Protein AF-A0A7W1RVM4-F1 (afdb_monomer_lite)

pLDDT: mean 71.54, std 19.62, range [38.31, 98.0]

Radius of gyration: 35.09 Å; chains: 1; bounding box: 77×30×103 Å

Structure (mmCIF, N/CA/C/O backbone):
data_AF-A0A7W1RVM4-F1
#
_entry.id   AF-A0A7W1RVM4-F1
#
loop_
_atom_site.group_PDB
_atom_site.id
_atom_site.type_symbol
_atom_site.label_atom_id
_atom_site.label_alt_id
_atom_site.label_comp_id
_atom_site.label_asym_id
_atom_site.label_entity_id
_atom_site.label_seq_id
_atom_site.pdbx_PDB_ins_code
_atom_site.Cartn_x
_atom_site.Cartn_y
_atom_site.Cartn_z
_atom_site.occupancy
_atom_site.B_iso_or_equiv
_atom_site.auth_seq_id
_atom_site.auth_comp_id
_atom_site.auth_asym_id
_atom_site.auth_atom_id
_atom_site.pdbx_PDB_model_num
ATOM 1 N N . MET A 1 1 ? -42.777 6.277 -22.749 1.00 43.00 1 MET A N 1
ATOM 2 C CA . MET A 1 1 ? -42.338 7.675 -22.528 1.00 43.00 1 MET A CA 1
ATOM 3 C C . MET A 1 1 ? -42.095 7.836 -21.038 1.00 43.00 1 MET A C 1
ATOM 5 O O . MET A 1 1 ? -43.001 7.529 -20.291 1.00 43.00 1 MET A O 1
ATOM 9 N N . GLY A 1 2 ? -40.954 8.204 -20.482 1.00 41.12 2 GLY A N 1
ATOM 10 C CA . GLY A 1 2 ? -39.649 8.616 -20.974 1.00 41.12 2 GLY A CA 1
ATOM 11 C C . GLY A 1 2 ? -38.917 9.117 -19.723 1.00 41.12 2 GLY A C 1
ATOM 12 O O . GLY A 1 2 ? -39.388 10.051 -19.087 1.00 41.12 2 GLY A O 1
ATOM 13 N N . ASN A 1 3 ? -37.834 8.454 -19.324 1.00 45.50 3 ASN A N 1
ATOM 14 C CA . ASN A 1 3 ? -36.808 9.055 -18.458 1.00 45.50 3 ASN A CA 1
ATOM 15 C C . ASN A 1 3 ? -35.839 9.824 -19.397 1.00 45.50 3 ASN A C 1
ATOM 17 O O . ASN A 1 3 ? -35.783 9.412 -20.565 1.00 45.50 3 ASN A O 1
ATOM 21 N N . PRO A 1 4 ? -35.056 10.859 -18.989 1.00 48.72 4 PRO A N 1
ATOM 22 C CA . PRO A 1 4 ? -33.962 10.636 -18.028 1.00 48.72 4 PRO A CA 1
ATOM 23 C C . PRO A 1 4 ? -33.433 11.841 -17.182 1.00 48.72 4 PRO A C 1
ATOM 25 O O . PRO A 1 4 ? -33.566 13.010 -17.536 1.00 48.72 4 PRO A O 1
ATOM 28 N N . SER A 1 5 ? -32.686 11.474 -16.126 1.00 45.28 5 SER A N 1
ATOM 29 C CA . SER A 1 5 ? -31.454 12.108 -15.585 1.00 45.28 5 SER A CA 1
ATOM 30 C C . SER A 1 5 ? -31.511 13.250 -14.550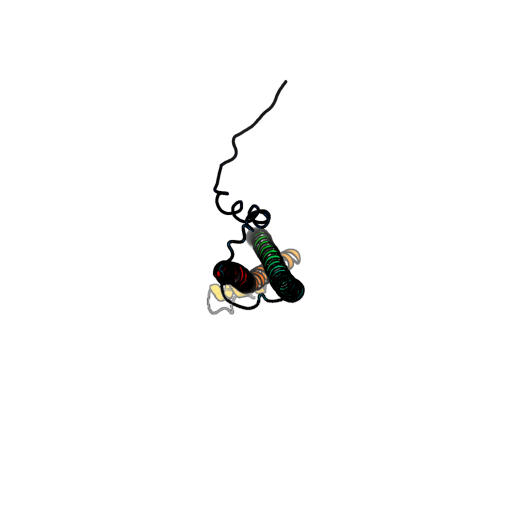 1.00 45.28 5 SER A C 1
ATOM 32 O O . SER A 1 5 ? -31.911 14.367 -14.870 1.00 45.28 5 SER A O 1
ATOM 34 N N . PRO A 1 6 ? -30.846 13.070 -13.386 1.00 48.06 6 PRO A N 1
ATOM 35 C CA . PRO A 1 6 ? -30.143 14.137 -12.683 1.00 48.06 6 PRO A CA 1
ATOM 36 C C . PRO A 1 6 ? -28.647 14.176 -13.049 1.00 48.06 6 PRO A C 1
ATOM 38 O O . PRO A 1 6 ? -27.985 13.154 -13.235 1.00 48.06 6 PRO A O 1
ATOM 41 N N . ARG A 1 7 ? -28.132 15.404 -13.160 1.00 43.28 7 ARG A N 1
ATOM 42 C CA . ARG A 1 7 ? -26.777 15.771 -13.588 1.00 43.28 7 ARG A CA 1
ATOM 43 C C . ARG A 1 7 ? -25.725 15.324 -12.568 1.00 43.28 7 ARG A C 1
ATOM 45 O O . ARG A 1 7 ? -25.732 15.771 -11.425 1.00 43.28 7 ARG A O 1
ATOM 52 N N . GLY A 1 8 ? -24.812 14.466 -13.017 1.00 38.31 8 GLY A N 1
ATOM 53 C CA . GLY A 1 8 ? -23.598 14.099 -12.299 1.00 38.31 8 GLY A CA 1
ATOM 54 C C . GLY A 1 8 ? -22.546 15.204 -12.385 1.00 38.31 8 GLY A C 1
ATOM 55 O O . GLY A 1 8 ? -22.323 15.800 -13.433 1.00 38.31 8 GLY A O 1
ATOM 56 N N . THR A 1 9 ? -21.918 15.461 -11.248 1.00 42.22 9 THR A N 1
ATOM 57 C CA . THR A 1 9 ? -20.796 16.370 -11.017 1.00 42.22 9 THR A CA 1
ATOM 58 C C . THR A 1 9 ? -19.576 16.015 -11.869 1.00 42.22 9 THR A C 1
ATOM 60 O O . THR A 1 9 ? -18.997 14.939 -11.704 1.00 42.22 9 THR A O 1
ATOM 63 N N . GLU A 1 10 ? -19.135 16.937 -12.723 1.00 41.06 10 GLU A N 1
ATOM 64 C CA . GLU A 1 10 ? -17.837 16.860 -13.392 1.00 41.06 10 GLU A CA 1
ATOM 65 C C . GLU A 1 10 ? -16.713 17.231 -12.414 1.00 41.06 10 GLU A C 1
ATOM 67 O O . GLU A 1 10 ? -16.560 18.388 -12.026 1.00 41.06 10 GLU A O 1
ATOM 72 N N . ILE A 1 11 ? -15.892 16.252 -12.018 1.00 49.81 11 ILE A N 1
ATOM 73 C CA . ILE A 1 11 ? -14.601 16.509 -11.370 1.00 49.81 11 ILE A CA 1
ATOM 74 C C . ILE A 1 11 ? -13.500 15.757 -12.128 1.00 49.81 11 ILE A C 1
ATOM 76 O O . ILE A 1 11 ? -13.256 14.571 -11.926 1.00 49.81 11 ILE A O 1
ATOM 80 N N . ARG A 1 12 ? -12.805 16.531 -12.969 1.00 47.00 12 ARG A N 1
ATOM 81 C CA . ARG A 1 12 ? -11.357 16.491 -13.241 1.00 47.00 12 ARG A CA 1
ATOM 82 C C . ARG A 1 12 ? -10.757 15.145 -13.682 1.00 47.00 12 ARG A C 1
ATOM 84 O O . ARG A 1 12 ? -10.002 14.515 -12.947 1.00 47.00 12 ARG A O 1
ATOM 91 N N . THR A 1 13 ? -10.943 14.805 -14.955 1.00 42.91 13 THR A N 1
ATOM 92 C CA . THR A 1 13 ? -10.236 13.713 -15.663 1.00 42.91 13 THR A CA 1
ATOM 93 C C . THR A 1 13 ? -9.297 14.218 -16.770 1.00 42.91 13 THR A C 1
ATOM 95 O O . THR A 1 13 ? -9.123 13.567 -17.792 1.00 42.91 13 THR A O 1
ATOM 98 N N . ARG A 1 14 ? -8.625 15.366 -16.586 1.00 47.56 14 ARG A N 1
ATOM 99 C CA . ARG A 1 14 ? -7.704 15.919 -17.610 1.00 47.56 14 ARG A CA 1
ATOM 100 C C . ARG A 1 14 ? -6.273 15.350 -17.599 1.00 47.56 14 ARG A C 1
ATOM 102 O O . ARG A 1 14 ? -5.479 15.757 -18.433 1.00 47.56 14 ARG A O 1
ATOM 109 N N . HIS A 1 15 ? -5.930 14.402 -16.718 1.00 40.94 15 HIS A N 1
ATOM 110 C CA . HIS A 1 15 ? -4.549 13.881 -16.615 1.00 40.94 15 HIS A CA 1
ATOM 111 C C . HIS A 1 15 ? -4.370 12.388 -16.929 1.00 40.94 15 HIS A C 1
ATOM 113 O O . HIS A 1 15 ? -3.238 11.923 -16.968 1.00 40.94 15 HIS A O 1
ATOM 119 N N . VAL A 1 16 ? -5.444 11.628 -17.172 1.00 44.34 16 VAL A N 1
ATOM 120 C CA . VAL A 1 16 ? -5.335 10.173 -17.427 1.00 44.34 16 VAL A CA 1
ATOM 121 C C . VAL A 1 16 ? -5.296 9.850 -18.926 1.00 44.34 16 VAL A C 1
ATOM 123 O O . VAL A 1 16 ? -4.737 8.836 -19.324 1.00 44.34 16 VAL A O 1
ATOM 126 N N . THR A 1 17 ? -5.808 10.737 -19.780 1.00 42.16 17 THR A N 1
ATOM 127 C CA . THR A 1 17 ? -5.951 10.469 -21.221 1.00 42.16 17 THR A CA 1
ATOM 128 C C . THR A 1 17 ? -4.699 10.769 -22.050 1.00 42.16 17 THR A C 1
ATOM 130 O O . THR A 1 17 ? -4.634 10.374 -23.207 1.00 42.16 17 THR A O 1
ATOM 133 N N . VAL A 1 18 ? -3.686 11.439 -21.488 1.00 43.22 18 VAL A N 1
ATOM 134 C CA . VAL A 1 18 ? -2.501 11.872 -22.259 1.00 43.22 18 VAL A CA 1
ATOM 135 C C . VAL A 1 18 ? -1.515 10.724 -22.537 1.00 43.22 18 VAL A C 1
ATOM 137 O O . VAL A 1 18 ? -0.680 10.845 -23.422 1.00 43.22 18 VAL A O 1
ATOM 140 N N . LEU A 1 19 ? -1.630 9.575 -21.862 1.00 45.22 19 LEU A N 1
ATOM 141 C CA . LEU A 1 19 ? -0.616 8.510 -21.943 1.00 45.22 19 LEU A CA 1
ATOM 142 C C . LEU A 1 19 ? -0.978 7.322 -22.854 1.00 45.22 19 LEU A C 1
ATOM 144 O O . LEU A 1 19 ? -0.190 6.394 -22.966 1.00 45.22 19 LEU A O 1
ATOM 148 N N . VAL A 1 20 ? -2.139 7.340 -23.521 1.00 46.44 20 VAL A N 1
ATOM 149 C CA . VAL A 1 20 ? -2.627 6.197 -24.331 1.00 46.44 20 VAL A CA 1
ATOM 150 C C . VAL A 1 20 ? -2.460 6.402 -25.850 1.00 46.44 20 VAL A C 1
ATOM 152 O O . VAL A 1 20 ? -2.695 5.479 -26.617 1.00 46.44 20 VAL A O 1
ATOM 155 N N . LEU A 1 21 ? -2.003 7.567 -26.326 1.00 42.06 21 LEU A N 1
ATOM 156 C CA . LEU A 1 21 ? -2.075 7.916 -27.761 1.00 42.06 21 LEU A CA 1
ATOM 157 C C . LEU A 1 21 ? -0.742 8.090 -28.512 1.00 42.06 21 LEU A C 1
ATOM 159 O O . LEU A 1 21 ? -0.746 8.585 -29.633 1.00 42.06 21 LEU A O 1
ATOM 163 N N . LEU A 1 22 ? 0.395 7.657 -27.961 1.00 48.56 22 LEU A N 1
ATOM 164 C CA . LEU A 1 22 ? 1.717 7.888 -28.576 1.00 48.56 22 LEU A CA 1
ATOM 165 C C . LEU A 1 22 ? 2.429 6.615 -29.065 1.00 48.56 22 LEU A C 1
ATOM 167 O O . LEU A 1 22 ? 3.648 6.573 -29.151 1.00 48.56 22 LEU A O 1
ATOM 171 N N . GLY A 1 23 ? 1.659 5.587 -29.435 1.00 40.75 23 GLY A N 1
ATOM 172 C CA . GLY A 1 23 ? 2.169 4.334 -30.009 1.00 40.75 23 GLY A CA 1
ATOM 173 C C . GLY A 1 23 ? 2.274 4.282 -31.544 1.00 40.75 23 GLY A C 1
ATOM 174 O O . GLY A 1 23 ? 2.589 3.221 -32.069 1.00 40.75 23 GLY A O 1
ATOM 175 N N . CYS A 1 24 ? 2.000 5.362 -32.294 1.00 42.66 24 CYS A N 1
ATOM 176 C CA . CYS A 1 24 ? 1.838 5.266 -33.762 1.00 42.66 24 CYS A CA 1
ATOM 177 C C . CYS A 1 24 ? 2.661 6.230 -34.646 1.00 42.66 24 CYS A C 1
ATOM 179 O O . CYS A 1 24 ? 2.404 6.282 -35.843 1.00 42.66 24 CYS A O 1
ATOM 181 N N . VAL A 1 25 ? 3.658 6.973 -34.148 1.00 45.34 25 VAL A N 1
ATOM 182 C CA . VAL A 1 25 ? 4.320 8.017 -34.979 1.00 45.34 25 VAL A CA 1
ATOM 183 C C . VAL A 1 25 ? 5.581 7.550 -35.743 1.00 45.34 25 VAL A C 1
ATOM 185 O O . VAL A 1 25 ? 6.119 8.290 -36.557 1.00 45.34 25 VAL A O 1
ATOM 188 N N . VAL A 1 26 ? 6.068 6.318 -35.583 1.00 46.47 26 VAL A N 1
ATOM 189 C CA . VAL A 1 26 ? 7.463 6.006 -35.986 1.00 46.47 26 VAL A CA 1
ATOM 190 C C . VAL A 1 26 ? 7.672 5.609 -37.467 1.00 46.47 26 VAL A C 1
ATOM 192 O O . VAL A 1 26 ? 8.806 5.369 -37.862 1.00 46.47 26 VAL A O 1
ATOM 195 N N . LEU A 1 27 ? 6.661 5.585 -38.349 1.00 43.94 27 LEU A N 1
ATOM 196 C CA . LEU A 1 27 ? 6.854 4.981 -39.687 1.00 43.94 27 LEU A CA 1
ATOM 197 C C . LEU A 1 27 ? 7.162 5.904 -40.884 1.00 43.94 27 LEU A C 1
ATOM 199 O O . LEU A 1 27 ? 7.289 5.388 -41.991 1.00 43.94 27 LEU A O 1
ATOM 203 N N . SER A 1 28 ? 7.301 7.225 -40.739 1.00 44.38 28 SER A N 1
ATOM 204 C CA . SER A 1 28 ? 7.330 8.103 -41.929 1.00 44.38 28 SER A CA 1
ATOM 205 C C . SER A 1 28 ? 8.344 9.245 -41.893 1.00 44.38 28 SER A C 1
ATOM 207 O O . SER A 1 28 ? 7.966 10.406 -42.004 1.00 44.38 28 SER A O 1
ATOM 209 N N . ALA A 1 29 ? 9.638 8.923 -41.811 1.00 43.56 29 ALA A N 1
ATOM 210 C CA . ALA A 1 29 ? 10.697 9.822 -42.286 1.00 43.56 29 ALA A CA 1
ATOM 211 C C . ALA A 1 29 ? 12.017 9.067 -42.527 1.00 43.56 29 ALA A C 1
ATOM 213 O O . ALA A 1 29 ? 12.933 9.122 -41.714 1.00 43.56 29 ALA A O 1
ATOM 214 N N . LEU A 1 30 ? 12.128 8.371 -43.661 1.00 44.53 30 LEU A N 1
ATOM 215 C CA . LEU A 1 30 ? 13.420 7.929 -44.193 1.00 44.53 30 LEU A CA 1
ATOM 216 C C . LEU A 1 30 ? 13.620 8.559 -45.578 1.00 44.53 30 LEU A C 1
ATOM 218 O O . LEU A 1 30 ? 13.435 7.913 -46.603 1.00 44.53 30 LEU A O 1
ATOM 222 N N . MET A 1 31 ? 13.946 9.853 -45.599 1.00 43.75 31 MET A N 1
ATOM 223 C CA . MET A 1 31 ? 14.488 10.532 -46.780 1.00 43.75 31 MET A CA 1
ATOM 224 C C . MET A 1 31 ? 16.001 10.652 -46.588 1.00 43.75 31 MET A C 1
ATOM 226 O O . MET A 1 31 ? 16.468 11.410 -45.743 1.00 43.75 31 MET A O 1
ATOM 230 N N . ILE A 1 32 ? 16.757 9.850 -47.336 1.00 52.00 32 ILE A N 1
ATOM 231 C CA . ILE A 1 32 ? 18.221 9.796 -47.289 1.00 52.00 32 ILE A CA 1
ATOM 232 C C . ILE A 1 32 ? 18.784 10.888 -48.208 1.00 52.00 32 ILE A C 1
ATOM 234 O O . ILE A 1 32 ? 18.585 10.834 -49.420 1.00 52.00 32 ILE A O 1
ATOM 238 N N . ALA A 1 33 ? 19.519 11.848 -47.645 1.00 47.12 33 ALA A N 1
ATOM 239 C CA . ALA A 1 33 ? 20.411 12.739 -48.388 1.00 47.12 33 ALA A CA 1
ATOM 240 C C . ALA A 1 33 ? 21.845 12.174 -48.326 1.00 47.12 33 ALA A C 1
ATOM 242 O O . ALA A 1 33 ? 22.358 11.921 -47.237 1.00 47.12 33 ALA A O 1
ATOM 243 N N . LEU A 1 34 ? 22.486 11.936 -49.478 1.00 47.25 34 LEU A N 1
ATOM 244 C CA . LEU A 1 34 ? 23.852 11.392 -49.572 1.00 47.25 34 LEU A CA 1
ATOM 245 C C . LEU A 1 34 ? 24.906 12.514 -49.677 1.00 47.25 34 LEU A C 1
ATOM 247 O O . LEU A 1 34 ? 24.799 13.323 -50.600 1.00 47.25 34 LEU A O 1
ATOM 251 N N . PRO A 1 35 ? 25.976 12.529 -48.855 1.00 50.16 35 PRO A N 1
ATOM 252 C CA . PRO A 1 35 ? 27.190 13.269 -49.172 1.00 50.16 35 PRO A CA 1
ATOM 253 C C . PRO A 1 35 ? 28.179 12.388 -49.956 1.00 50.16 35 PRO A C 1
ATOM 255 O O . PRO A 1 35 ? 28.409 11.222 -49.633 1.00 50.16 35 PRO A O 1
ATOM 258 N N . ALA A 1 36 ? 28.769 12.965 -51.003 1.00 52.97 36 ALA A N 1
ATOM 259 C CA . ALA A 1 36 ? 29.812 12.357 -51.821 1.00 52.97 36 ALA A CA 1
ATOM 260 C C . ALA A 1 36 ? 31.192 12.510 -51.152 1.00 52.97 36 ALA A C 1
ATOM 262 O O . ALA A 1 36 ? 31.618 13.631 -50.887 1.00 52.97 36 ALA A O 1
ATOM 263 N N . GLY A 1 37 ? 31.902 11.396 -50.920 1.00 48.22 37 GLY A N 1
ATOM 264 C CA . GLY A 1 37 ? 33.322 11.403 -50.532 1.00 48.22 37 GLY A CA 1
ATOM 265 C C . GLY A 1 37 ? 33.730 10.285 -49.566 1.00 48.22 37 GLY A C 1
ATOM 266 O O . GLY A 1 37 ? 33.833 10.516 -48.368 1.00 48.22 37 GLY A O 1
ATOM 267 N N . GLY A 1 38 ? 33.986 9.081 -50.089 1.00 52.72 38 GLY A N 1
ATOM 268 C CA . GLY A 1 38 ? 34.481 7.910 -49.346 1.00 52.72 38 GLY A CA 1
ATOM 269 C C . GLY A 1 38 ? 33.895 6.615 -49.911 1.00 52.72 38 GLY A C 1
ATOM 270 O O . GLY A 1 38 ? 32.727 6.609 -50.293 1.00 52.72 38 GLY A O 1
ATOM 271 N N . ALA A 1 39 ? 34.685 5.537 -50.022 1.00 54.94 39 ALA A N 1
ATOM 272 C CA . ALA A 1 39 ? 34.183 4.242 -50.494 1.00 54.94 39 ALA A CA 1
ATOM 273 C C . ALA A 1 39 ? 32.940 3.852 -49.666 1.00 54.94 39 ALA A C 1
ATOM 275 O O . ALA A 1 39 ? 33.047 3.779 -48.438 1.00 54.94 39 ALA A O 1
ATOM 276 N N . PRO A 1 40 ? 31.758 3.687 -50.290 1.00 57.19 40 PRO A N 1
ATOM 277 C CA . PRO A 1 40 ? 30.525 3.543 -49.539 1.00 57.19 40 PRO A CA 1
ATOM 278 C C . PRO A 1 40 ? 30.570 2.231 -48.749 1.00 57.19 40 PRO A C 1
ATOM 280 O O . PRO A 1 40 ? 30.947 1.203 -49.323 1.00 57.19 40 PRO A O 1
ATOM 283 N N . PRO A 1 41 ? 30.179 2.227 -47.460 1.00 60.28 41 PRO A N 1
ATOM 284 C CA . PRO A 1 41 ? 29.933 0.975 -46.761 1.00 60.28 41 PRO A CA 1
ATOM 285 C C . PRO A 1 41 ? 28.962 0.146 -47.598 1.00 60.28 41 PRO A C 1
ATOM 287 O O . PRO A 1 41 ? 28.021 0.680 -48.199 1.00 60.28 41 PRO A O 1
ATOM 290 N N . SER A 1 42 ? 29.203 -1.159 -47.667 1.00 74.50 42 SER A N 1
ATOM 291 C CA . SER A 1 42 ? 28.347 -2.035 -48.458 1.00 74.50 42 SER A CA 1
ATOM 292 C C . SER A 1 42 ? 26.908 -1.949 -47.934 1.00 74.50 42 SER A C 1
ATOM 294 O O . SER A 1 42 ? 26.675 -1.818 -46.729 1.00 74.50 42 SER A O 1
ATOM 296 N N . VAL A 1 43 ? 25.913 -2.054 -48.820 1.00 77.50 43 VAL A N 1
ATOM 297 C CA . VAL A 1 43 ? 24.485 -2.056 -48.432 1.00 77.50 43 VAL A CA 1
ATOM 298 C C . VAL A 1 43 ? 24.215 -3.080 -47.312 1.00 77.50 43 VAL A C 1
ATOM 300 O O . VAL A 1 43 ? 23.451 -2.813 -46.387 1.00 77.50 43 VAL A O 1
ATOM 303 N N . SER A 1 44 ? 24.936 -4.208 -47.323 1.00 80.94 44 SER A N 1
ATOM 304 C CA . SER A 1 44 ? 24.906 -5.244 -46.281 1.00 80.94 44 SER A CA 1
ATOM 305 C C . SER A 1 44 ? 25.314 -4.750 -44.883 1.00 80.94 44 SER A C 1
ATOM 307 O O . SER A 1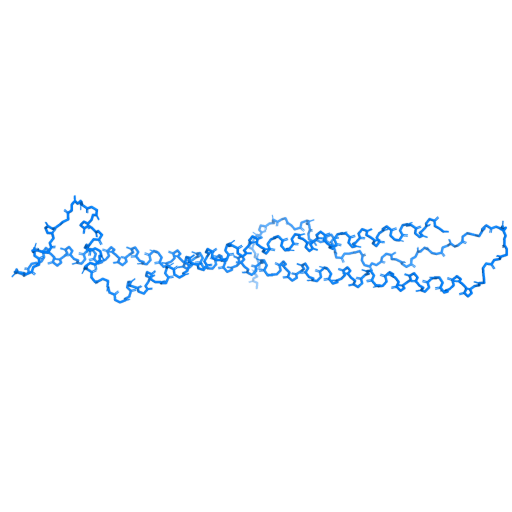 44 ? 24.724 -5.172 -43.887 1.00 80.94 44 SER A O 1
ATOM 309 N N . GLU A 1 45 ? 26.310 -3.870 -44.765 1.00 80.88 45 GLU A N 1
ATOM 310 C CA . GLU A 1 45 ? 26.765 -3.330 -43.474 1.00 80.88 45 GLU A CA 1
ATOM 311 C C . GLU A 1 45 ? 25.750 -2.357 -42.884 1.00 80.88 45 GLU A C 1
ATOM 313 O O . GLU A 1 45 ? 25.418 -2.463 -41.704 1.00 80.88 45 GLU A O 1
ATOM 318 N N . LYS A 1 46 ? 25.183 -1.472 -43.713 1.00 81.44 46 LYS A N 1
ATOM 319 C CA . LYS A 1 46 ? 24.099 -0.571 -43.295 1.00 81.44 46 LYS A CA 1
ATOM 320 C C . LYS A 1 46 ? 22.847 -1.346 -42.880 1.00 81.44 46 LYS A C 1
ATOM 322 O O . LYS A 1 46 ? 22.224 -0.998 -41.880 1.00 81.44 46 LYS A O 1
ATOM 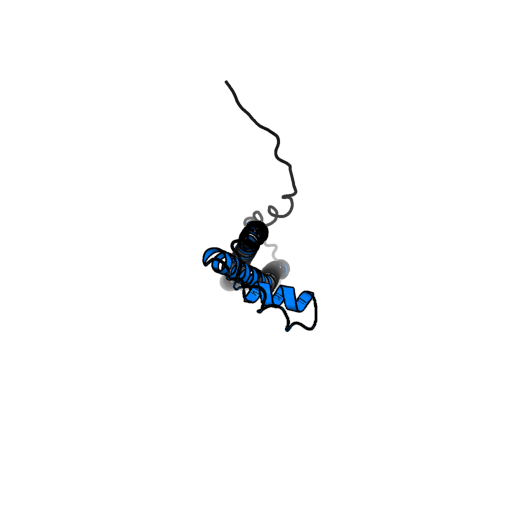327 N N . GLN A 1 47 ? 22.521 -2.435 -43.577 1.00 82.38 47 GLN A N 1
ATOM 328 C CA . GLN A 1 47 ? 21.399 -3.305 -43.218 1.00 82.38 47 GLN A CA 1
ATOM 329 C C . GLN A 1 47 ? 21.635 -4.045 -41.893 1.00 82.38 47 GLN A C 1
ATOM 331 O O . GLN A 1 47 ? 20.747 -4.090 -41.042 1.00 82.38 47 GLN A O 1
ATOM 336 N N . ARG A 1 48 ? 22.845 -4.581 -41.674 1.00 85.56 48 ARG A N 1
ATOM 337 C CA . ARG A 1 48 ? 23.231 -5.196 -40.392 1.00 85.56 48 ARG A CA 1
ATOM 338 C C . ARG A 1 48 ? 23.187 -4.192 -39.247 1.00 85.56 48 ARG A C 1
ATOM 340 O O . ARG A 1 48 ? 22.670 -4.520 -38.181 1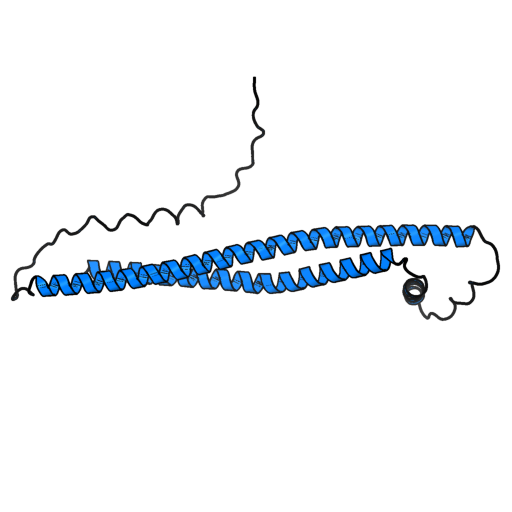.00 85.56 48 ARG A O 1
ATOM 347 N N . GLN A 1 49 ? 23.678 -2.977 -39.481 1.00 82.88 49 GLN A N 1
ATOM 348 C CA . GLN A 1 49 ? 23.600 -1.893 -38.513 1.00 82.88 49 GLN A CA 1
ATOM 349 C C . GLN A 1 49 ? 22.135 -1.603 -38.170 1.00 82.88 49 GLN A C 1
ATOM 351 O O . GLN A 1 49 ? 21.776 -1.724 -37.007 1.00 82.88 49 GLN A O 1
ATOM 356 N N . ALA A 1 50 ? 21.270 -1.347 -39.157 1.00 84.06 50 ALA A N 1
ATOM 357 C CA . ALA A 1 50 ? 19.843 -1.090 -38.940 1.00 84.06 50 ALA A CA 1
ATOM 358 C C . ALA A 1 50 ? 19.140 -2.208 -38.144 1.00 84.06 50 ALA A C 1
ATOM 360 O O . ALA A 1 50 ? 18.427 -1.923 -37.184 1.00 84.06 50 ALA A O 1
ATOM 361 N N . ASN A 1 51 ? 19.400 -3.476 -38.472 1.00 86.38 51 ASN A N 1
ATOM 362 C CA . ASN A 1 51 ? 18.830 -4.613 -37.744 1.00 86.38 51 ASN A CA 1
ATOM 363 C C . ASN A 1 51 ? 19.283 -4.656 -36.274 1.00 86.38 51 ASN A C 1
ATOM 365 O O . ASN A 1 51 ? 18.469 -4.922 -35.391 1.00 86.38 51 ASN A O 1
ATOM 369 N N . ALA A 1 52 ? 20.554 -4.353 -35.990 1.00 87.06 52 ALA A N 1
ATOM 370 C CA . ALA A 1 52 ? 21.053 -4.268 -34.618 1.00 87.06 52 ALA A CA 1
ATOM 371 C C . ALA A 1 52 ? 20.383 -3.127 -33.830 1.00 87.06 52 ALA A C 1
ATOM 373 O O . ALA A 1 52 ? 20.076 -3.290 -32.650 1.00 87.06 52 ALA A O 1
ATOM 374 N N . ILE A 1 53 ? 20.105 -1.993 -34.484 1.00 86.38 53 ILE A N 1
ATOM 375 C CA . ILE A 1 53 ? 19.376 -0.867 -33.881 1.00 86.38 53 ILE A CA 1
ATOM 376 C C . ILE A 1 53 ? 17.941 -1.268 -33.535 1.00 86.38 53 ILE A C 1
ATOM 378 O O . ILE A 1 53 ? 17.493 -1.016 -32.418 1.00 86.38 53 ILE A O 1
ATOM 382 N N . LEU A 1 54 ? 17.231 -1.911 -34.465 1.00 86.69 54 LEU A N 1
ATOM 383 C CA . LEU A 1 54 ? 15.857 -2.365 -34.240 1.00 86.69 54 LEU A CA 1
ATOM 384 C C . LEU A 1 54 ? 15.778 -3.382 -33.097 1.00 86.69 54 LEU A C 1
ATOM 386 O O . LEU A 1 54 ? 14.877 -3.297 -32.267 1.00 86.69 54 LEU A O 1
ATOM 390 N N . ALA A 1 55 ? 16.750 -4.293 -33.008 1.00 90.19 55 ALA A N 1
ATOM 391 C CA . ALA A 1 55 ? 16.836 -5.240 -31.901 1.00 90.19 55 ALA A CA 1
ATOM 392 C C . ALA A 1 55 ? 17.049 -4.532 -30.549 1.00 90.19 55 ALA A C 1
ATOM 394 O O . ALA A 1 55 ? 16.388 -4.868 -29.569 1.00 90.19 55 ALA A O 1
ATOM 395 N N . GLN A 1 56 ? 17.927 -3.523 -30.498 1.00 88.00 56 GLN A N 1
ATOM 396 C CA . GLN A 1 56 ? 18.149 -2.720 -29.289 1.00 88.00 56 GLN A CA 1
ATOM 397 C C . GLN A 1 56 ? 16.897 -1.936 -28.882 1.00 88.00 56 GLN A C 1
ATOM 399 O O . GLN A 1 56 ? 16.531 -1.938 -27.710 1.00 88.00 56 GLN A O 1
ATOM 404 N N . LEU A 1 57 ? 16.215 -1.300 -29.839 1.00 88.50 57 LEU A N 1
ATOM 405 C CA . LEU A 1 57 ? 14.987 -0.553 -29.568 1.00 88.50 57 LEU A CA 1
ATOM 406 C C . LEU A 1 57 ? 13.866 -1.476 -29.075 1.00 88.50 57 LEU A C 1
ATOM 408 O O . LEU A 1 57 ? 13.191 -1.143 -28.107 1.00 88.50 57 LEU A O 1
ATOM 412 N N . GLY A 1 58 ? 13.713 -2.654 -29.686 1.00 88.56 58 GLY A N 1
ATOM 413 C CA . GLY A 1 58 ? 12.747 -3.656 -29.238 1.00 88.56 58 GLY A CA 1
ATOM 414 C C . GLY A 1 58 ? 13.015 -4.145 -27.810 1.00 88.56 58 GLY A C 1
ATOM 415 O O . GLY A 1 58 ? 12.075 -4.339 -27.041 1.00 88.56 58 GLY A O 1
ATOM 416 N N . ALA A 1 59 ? 14.286 -4.291 -27.421 1.00 91.75 59 ALA A N 1
ATOM 417 C CA . ALA A 1 59 ? 14.647 -4.634 -26.046 1.00 91.75 59 ALA A CA 1
ATOM 418 C C . ALA A 1 59 ? 14.272 -3.518 -25.053 1.00 91.75 59 ALA A C 1
ATOM 420 O O . ALA A 1 59 ? 13.677 -3.805 -24.013 1.00 91.75 59 ALA A O 1
ATOM 421 N N . LEU A 1 60 ? 14.555 -2.253 -25.391 1.00 90.19 60 LEU A N 1
ATOM 422 C CA . LEU A 1 60 ? 14.187 -1.102 -24.559 1.00 90.19 60 LEU A CA 1
ATOM 423 C C . LEU A 1 60 ? 12.665 -0.956 -24.413 1.00 90.19 60 LEU A C 1
ATOM 425 O O . LEU A 1 60 ? 12.178 -0.707 -23.311 1.00 90.19 60 LEU A O 1
ATOM 429 N N . ASP A 1 61 ? 11.910 -1.155 -25.495 1.00 90.69 61 ASP A N 1
ATOM 430 C CA . ASP A 1 61 ? 10.445 -1.091 -25.475 1.00 90.69 61 ASP A CA 1
ATOM 431 C C . ASP A 1 61 ? 9.832 -2.213 -24.620 1.00 90.69 61 ASP A C 1
ATOM 433 O O . ASP A 1 61 ? 8.949 -1.977 -23.794 1.00 90.69 61 ASP A O 1
ATOM 437 N N . SER A 1 62 ? 10.363 -3.435 -24.730 1.00 94.62 62 SER A N 1
ATOM 438 C CA . SER A 1 62 ? 9.979 -4.555 -23.861 1.00 94.62 62 SER A CA 1
ATOM 439 C C . SER A 1 62 ? 10.216 -4.237 -22.378 1.00 94.62 62 SER A C 1
ATOM 441 O O . SER A 1 62 ? 9.376 -4.538 -21.523 1.00 94.62 62 SER A O 1
ATOM 443 N N . ASP A 1 63 ? 11.352 -3.627 -22.053 1.00 92.12 63 ASP A N 1
ATOM 444 C CA . ASP A 1 63 ? 11.687 -3.241 -20.685 1.00 92.12 63 ASP A CA 1
ATOM 445 C C . ASP A 1 63 ? 10.804 -2.099 -20.159 1.00 92.12 63 ASP A C 1
ATOM 447 O O . ASP A 1 63 ? 10.364 -2.145 -19.004 1.00 92.12 63 ASP A O 1
ATOM 451 N N . LEU A 1 64 ? 10.487 -1.107 -20.998 1.00 93.44 64 LEU A N 1
ATOM 452 C CA . LEU A 1 64 ? 9.518 -0.060 -20.675 1.00 93.44 64 LEU A CA 1
ATOM 453 C C . LEU A 1 64 ? 8.142 -0.667 -20.381 1.00 93.44 64 LEU A C 1
ATOM 455 O O . LEU A 1 64 ? 7.554 -0.367 -19.341 1.00 93.44 64 LEU A O 1
ATOM 459 N N . ASN A 1 65 ? 7.656 -1.565 -21.240 1.00 93.25 65 ASN A N 1
ATOM 460 C CA . ASN A 1 65 ? 6.376 -2.244 -21.042 1.00 93.25 65 ASN A CA 1
ATOM 461 C C . ASN A 1 65 ? 6.346 -3.014 -19.716 1.00 93.25 65 ASN A C 1
ATOM 463 O O . ASN A 1 65 ? 5.386 -2.900 -18.952 1.00 93.25 65 ASN A O 1
ATOM 467 N N . ARG A 1 66 ? 7.426 -3.722 -19.363 1.00 96.50 66 ARG A N 1
ATOM 468 C CA . ARG A 1 66 ? 7.532 -4.399 -18.059 1.00 96.50 66 ARG A CA 1
ATOM 469 C C . ARG A 1 66 ? 7.463 -3.417 -16.883 1.00 96.50 66 ARG A C 1
ATOM 471 O O . ARG A 1 66 ? 6.819 -3.720 -15.871 1.00 96.50 66 ARG A O 1
ATOM 478 N N . ALA A 1 67 ? 8.111 -2.257 -16.990 1.00 90.50 67 ALA A N 1
ATOM 479 C CA . ALA A 1 67 ? 8.070 -1.225 -15.953 1.00 90.50 67 ALA A CA 1
ATOM 480 C C . ALA A 1 67 ? 6.663 -0.616 -15.805 1.00 90.50 67 ALA A C 1
ATOM 482 O O . ALA A 1 67 ? 6.167 -0.471 -14.684 1.00 90.50 67 ALA A O 1
ATOM 483 N N . VAL A 1 68 ? 5.984 -0.340 -16.923 1.00 94.38 68 VAL A N 1
ATOM 484 C CA . VAL A 1 68 ? 4.602 0.165 -16.950 1.00 94.38 68 VAL A CA 1
ATOM 485 C C . VAL A 1 68 ? 3.631 -0.842 -16.332 1.00 94.38 68 VAL A C 1
ATOM 487 O O . VAL A 1 68 ? 2.825 -0.467 -15.477 1.00 94.38 68 VAL A O 1
ATOM 490 N N . GLU A 1 69 ? 3.736 -2.123 -16.684 1.00 95.25 69 GLU A N 1
ATOM 491 C CA . GLU A 1 69 ? 2.902 -3.177 -16.096 1.00 95.25 69 GLU A CA 1
ATOM 492 C C . GLU A 1 69 ? 3.138 -3.324 -14.591 1.00 95.25 69 GLU A C 1
ATOM 494 O O . GLU A 1 69 ? 2.191 -3.395 -13.801 1.00 95.25 69 GLU A O 1
ATOM 499 N N . SER A 1 70 ? 4.399 -3.261 -14.159 1.00 93.88 70 SER A N 1
ATOM 500 C CA . SER A 1 70 ? 4.745 -3.274 -12.735 1.00 93.88 70 SER A CA 1
ATOM 501 C C . SER A 1 70 ? 4.120 -2.086 -11.995 1.00 93.88 70 SER A C 1
ATOM 503 O O . SER A 1 70 ? 3.534 -2.257 -10.919 1.00 93.88 70 SER A O 1
ATOM 505 N N . TYR A 1 71 ? 4.194 -0.880 -12.570 1.00 95.00 71 TYR A N 1
ATOM 506 C CA . TYR A 1 71 ? 3.552 0.318 -12.027 1.00 95.00 71 TYR A CA 1
ATOM 507 C C . TYR A 1 71 ? 2.026 0.170 -11.945 1.00 95.00 71 TYR A C 1
ATOM 509 O O . TYR A 1 71 ? 1.429 0.482 -10.909 1.00 95.00 71 TYR A O 1
ATOM 517 N N . ASN A 1 72 ? 1.386 -0.341 -12.999 1.00 94.69 72 ASN A N 1
ATOM 518 C CA . ASN A 1 72 ? -0.055 -0.586 -13.029 1.00 94.69 72 ASN A CA 1
ATOM 519 C C . ASN A 1 72 ? -0.478 -1.572 -11.931 1.00 94.69 72 ASN A C 1
ATOM 521 O O . ASN A 1 72 ? -1.423 -1.290 -11.185 1.00 94.69 72 ASN A O 1
ATOM 525 N N . GLY A 1 73 ? 0.264 -2.670 -11.763 1.00 95.44 73 GLY A N 1
ATOM 526 C CA . GLY A 1 73 ? 0.061 -3.632 -10.679 1.00 95.44 73 GLY A CA 1
ATOM 527 C C . GLY A 1 73 ? 0.190 -2.995 -9.292 1.00 95.44 73 GLY A C 1
ATOM 528 O O . GLY A 1 73 ? -0.689 -3.159 -8.441 1.00 95.44 73 GLY A O 1
ATOM 529 N N . ALA A 1 74 ? 1.227 -2.181 -9.071 1.00 94.06 74 ALA A N 1
ATOM 530 C CA . ALA A 1 74 ? 1.406 -1.459 -7.810 1.00 94.06 74 ALA A CA 1
ATOM 531 C C . ALA A 1 74 ? 0.275 -0.449 -7.542 1.00 94.06 74 ALA A C 1
ATOM 533 O O . ALA A 1 74 ? -0.199 -0.326 -6.409 1.00 94.06 74 ALA A O 1
ATOM 534 N N . ARG A 1 75 ? -0.216 0.244 -8.578 1.00 95.31 75 ARG A N 1
ATOM 535 C CA . ARG A 1 75 ? -1.345 1.181 -8.470 1.00 95.31 75 ARG A CA 1
ATOM 536 C C . ARG A 1 75 ? -2.648 0.458 -8.123 1.00 95.31 75 ARG A C 1
ATOM 538 O O . ARG A 1 75 ? -3.431 0.962 -7.311 1.00 95.31 75 ARG A O 1
ATOM 545 N N . LEU A 1 76 ? -2.869 -0.732 -8.685 1.00 97.31 76 LEU A N 1
ATOM 546 C CA . LEU A 1 76 ? -4.004 -1.585 -8.337 1.00 97.31 76 LEU A CA 1
ATOM 547 C C . LEU A 1 76 ? -3.944 -2.016 -6.866 1.00 97.31 76 LEU A C 1
ATOM 549 O O . LEU A 1 76 ? -4.936 -1.844 -6.150 1.00 97.31 76 LEU A O 1
ATOM 553 N N . HIS A 1 77 ? -2.787 -2.508 -6.408 1.00 95.56 77 HIS A N 1
ATOM 554 C CA . HIS A 1 77 ? -2.573 -2.917 -5.017 1.00 95.56 77 HIS A CA 1
ATOM 555 C C . HIS A 1 77 ? -2.803 -1.751 -4.043 1.00 95.56 77 HIS A C 1
ATOM 557 O O . HIS A 1 77 ? -3.584 -1.866 -3.098 1.00 95.56 77 HIS A O 1
ATOM 563 N N . LEU A 1 78 ? -2.250 -0.571 -4.344 1.00 95.62 78 LEU A N 1
ATOM 564 C CA . LEU A 1 78 ? -2.489 0.654 -3.577 1.00 95.62 78 LEU A CA 1
ATOM 565 C C . LEU A 1 78 ? -3.991 0.969 -3.447 1.00 95.62 78 LEU A C 1
ATOM 567 O O . LEU A 1 78 ? -4.482 1.289 -2.360 1.00 95.62 78 LEU A O 1
ATOM 571 N N . GLY A 1 79 ? -4.741 0.862 -4.547 1.00 95.00 79 GLY A N 1
ATOM 572 C CA . GLY A 1 79 ? -6.190 1.062 -4.546 1.00 95.00 79 GLY A CA 1
ATOM 573 C C . GLY A 1 79 ? -6.941 0.035 -3.689 1.00 95.00 79 GLY A C 1
ATOM 574 O O . GLY A 1 79 ? -7.901 0.392 -2.999 1.00 95.00 79 GLY A O 1
ATOM 575 N N . GLN A 1 80 ? -6.504 -1.228 -3.691 1.00 97.31 80 GLN A N 1
ATOM 576 C CA . GLN A 1 80 ? -7.054 -2.286 -2.837 1.00 97.31 80 GLN A CA 1
ATOM 577 C C . GLN A 1 80 ? -6.792 -1.999 -1.351 1.00 97.31 80 GLN A C 1
ATOM 579 O O . GLN A 1 80 ? -7.738 -2.029 -0.558 1.00 97.31 80 GLN A O 1
ATOM 584 N N . THR A 1 81 ? -5.563 -1.625 -0.980 1.00 94.44 81 THR A N 1
ATOM 585 C CA . THR A 1 81 ? -5.203 -1.242 0.396 1.00 94.44 81 THR A CA 1
ATOM 586 C C . THR A 1 81 ? -6.076 -0.093 0.897 1.00 94.44 81 THR A C 1
ATOM 588 O O . THR A 1 81 ? -6.642 -0.162 1.991 1.00 94.44 81 THR A O 1
ATOM 591 N N . GLN A 1 82 ? -6.277 0.943 0.079 1.00 96.19 82 GLN A N 1
ATOM 592 C CA . GLN A 1 82 ? -7.137 2.075 0.435 1.00 96.19 82 GLN A CA 1
ATOM 593 C C . GLN A 1 82 ? -8.606 1.676 0.622 1.00 96.19 82 GLN A C 1
ATOM 595 O O . GLN A 1 82 ? -9.247 2.133 1.571 1.00 96.19 82 GLN A O 1
ATOM 600 N N . ARG A 1 83 ? -9.154 0.824 -0.258 1.00 98.00 83 ARG A N 1
ATOM 601 C CA . ARG A 1 83 ? -10.523 0.294 -0.109 1.00 98.00 83 ARG A CA 1
ATOM 602 C C . ARG A 1 83 ? -10.676 -0.487 1.193 1.00 98.00 83 ARG A C 1
ATOM 604 O O . ARG A 1 83 ? -11.640 -0.263 1.923 1.00 98.00 83 ARG A O 1
ATOM 611 N N . ALA A 1 84 ? -9.708 -1.339 1.516 1.00 92.94 84 ALA A N 1
ATOM 612 C CA . ALA A 1 84 ? -9.729 -2.125 2.741 1.00 92.94 84 ALA A CA 1
ATOM 613 C C . ALA A 1 84 ? -9.651 -1.252 4.003 1.00 92.94 84 ALA A C 1
ATOM 615 O O . ALA A 1 84 ? -10.371 -1.508 4.965 1.00 92.94 84 ALA A O 1
ATOM 616 N N . ILE A 1 85 ? -8.844 -0.182 3.996 1.00 90.75 85 ILE A N 1
ATOM 617 C CA . ILE A 1 85 ? -8.816 0.792 5.100 1.00 90.75 85 ILE A CA 1
ATOM 618 C C . ILE A 1 85 ? -10.197 1.423 5.296 1.00 90.75 85 ILE A C 1
ATOM 620 O O . ILE A 1 85 ? -10.680 1.468 6.428 1.00 90.75 85 ILE A O 1
ATOM 624 N N . ARG A 1 86 ? -10.853 1.879 4.218 1.00 96.44 86 ARG A N 1
ATOM 625 C CA . ARG A 1 86 ? -12.197 2.482 4.300 1.00 96.44 86 ARG A CA 1
ATOM 626 C C . ARG A 1 86 ? -13.222 1.511 4.880 1.00 96.44 86 ARG A C 1
ATOM 628 O O . ARG A 1 86 ? -13.913 1.870 5.830 1.00 96.44 86 ARG A O 1
ATOM 635 N N . SER A 1 87 ? -13.264 0.284 4.363 1.00 95.56 87 SER A N 1
ATOM 636 C CA . SER A 1 87 ? -14.160 -0.766 4.857 1.00 95.56 87 SER A CA 1
ATOM 637 C C . SER A 1 87 ? -13.928 -1.054 6.342 1.00 95.56 87 SER A C 1
ATOM 639 O O . SER A 1 87 ? -14.854 -0.980 7.146 1.00 95.56 87 SER A O 1
ATOM 641 N N . ASN A 1 88 ? -12.678 -1.292 6.748 1.00 88.62 88 ASN A N 1
ATOM 642 C CA . ASN A 1 88 ? -12.363 -1.611 8.140 1.00 88.62 88 ASN A CA 1
ATOM 643 C C . ASN A 1 88 ? -12.636 -0.438 9.087 1.00 88.62 88 ASN A C 1
ATOM 645 O O . ASN A 1 88 ? -13.042 -0.653 10.225 1.00 88.62 88 ASN A O 1
ATOM 649 N N . THR A 1 89 ? -12.446 0.798 8.623 1.00 88.94 89 THR A N 1
ATOM 650 C CA . THR A 1 89 ? -12.746 2.004 9.406 1.00 88.94 89 THR A CA 1
ATOM 651 C C . THR A 1 89 ? -14.249 2.154 9.624 1.00 88.94 89 THR A C 1
ATOM 653 O O . THR A 1 89 ? -14.675 2.461 10.737 1.00 88.94 89 THR A O 1
ATOM 656 N N . PHE A 1 90 ? -15.054 1.882 8.594 1.00 94.19 90 PHE A N 1
ATOM 657 C CA . PHE A 1 90 ? -16.509 1.879 8.706 1.00 94.19 90 PHE A CA 1
ATOM 658 C C . PHE A 1 90 ? -16.989 0.831 9.719 1.00 94.19 90 PHE A C 1
ATOM 660 O O . PHE A 1 90 ? -17.675 1.174 10.682 1.00 94.19 90 PHE A O 1
ATOM 667 N N . VAL A 1 91 ? -16.555 -0.425 9.569 1.00 88.50 91 VAL A N 1
ATOM 668 C CA . VAL A 1 91 ? -16.958 -1.516 10.473 1.00 88.50 91 VAL A CA 1
ATOM 669 C C . VAL A 1 91 ? -16.465 -1.273 11.906 1.00 88.50 91 VAL A C 1
ATOM 671 O O . VAL A 1 91 ? -17.204 -1.509 12.861 1.00 88.50 91 VAL A O 1
ATOM 674 N N . LEU A 1 92 ? -15.261 -0.717 12.084 1.00 85.81 92 LEU A N 1
ATOM 675 C CA . LEU A 1 92 ? -14.761 -0.284 13.392 1.00 85.81 92 LEU A CA 1
ATOM 676 C C . LEU A 1 92 ? -15.670 0.774 14.037 1.00 85.81 92 LEU A C 1
ATOM 678 O O . LEU A 1 92 ? -15.924 0.714 15.240 1.00 85.81 92 LEU A O 1
ATOM 682 N N . GLY A 1 93 ? -16.154 1.742 13.255 1.00 79.44 93 GLY A N 1
ATOM 683 C CA . GLY A 1 93 ? -17.104 2.753 13.719 1.00 79.44 93 GLY A CA 1
ATOM 684 C C . GLY A 1 93 ? -18.411 2.133 14.216 1.00 79.44 93 GLY A C 1
ATOM 685 O O . GLY A 1 93 ? -18.854 2.443 15.323 1.00 79.44 93 GLY A O 1
ATOM 686 N N . VAL A 1 94 ? -18.972 1.196 13.446 1.00 90.00 94 VAL A N 1
ATOM 687 C CA . VAL A 1 94 ? -20.183 0.447 13.821 1.00 90.00 94 VAL A CA 1
ATOM 688 C C . VAL A 1 94 ? -19.963 -0.348 15.112 1.00 90.00 94 VAL A C 1
ATOM 690 O O . VAL A 1 94 ? -20.744 -0.217 16.054 1.00 90.00 94 VAL A O 1
ATOM 693 N N . ALA A 1 95 ? -18.867 -1.108 15.210 1.00 75.94 95 ALA A N 1
ATOM 694 C CA . ALA A 1 95 ? -18.549 -1.899 16.401 1.00 75.94 95 ALA A CA 1
ATOM 695 C C . ALA A 1 95 ? -18.410 -1.023 17.661 1.00 75.94 95 ALA A C 1
ATOM 697 O O . ALA A 1 95 ? -18.930 -1.365 18.723 1.00 75.94 95 ALA A O 1
ATOM 698 N N . ARG A 1 96 ? -17.775 0.151 17.543 1.00 77.00 96 ARG A N 1
ATOM 699 C CA . ARG A 1 96 ? -17.664 1.125 18.643 1.00 77.00 96 ARG A CA 1
ATOM 700 C C . ARG A 1 96 ? -19.016 1.693 19.064 1.00 77.00 96 ARG A C 1
ATOM 702 O O . ARG A 1 96 ? -19.259 1.847 20.260 1.00 77.00 96 ARG A O 1
ATOM 709 N N . HIS A 1 97 ? -19.889 2.008 18.107 1.00 81.75 97 HIS A N 1
ATOM 710 C CA . HIS A 1 97 ? -21.229 2.508 18.410 1.00 81.75 97 HIS A CA 1
ATOM 711 C C . HIS A 1 97 ? -22.064 1.457 19.151 1.00 81.75 97 HIS A C 1
ATOM 713 O O . HIS A 1 97 ? -22.684 1.773 20.168 1.00 81.75 97 HIS A O 1
ATOM 719 N N . ASN A 1 98 ? -22.017 0.203 18.694 1.00 76.50 98 ASN A N 1
ATOM 720 C CA . ASN A 1 98 ? -22.711 -0.914 19.335 1.00 76.50 98 ASN A CA 1
ATOM 721 C C . ASN A 1 98 ? -22.207 -1.147 20.761 1.00 76.50 98 ASN A C 1
ATOM 723 O O . ASN A 1 98 ? -23.018 -1.265 21.676 1.00 76.50 98 ASN A O 1
ATOM 727 N N . LEU A 1 99 ? -20.886 -1.111 20.972 1.00 73.44 99 LEU A N 1
ATOM 728 C CA . LEU A 1 99 ? -20.301 -1.234 22.308 1.00 73.44 99 LEU A CA 1
ATOM 729 C C . LEU A 1 99 ? -20.785 -0.117 23.245 1.00 73.44 99 LEU A C 1
ATOM 731 O O . LEU A 1 99 ? -21.150 -0.380 24.387 1.00 73.44 99 LEU A O 1
ATOM 735 N N . LYS A 1 100 ? -20.832 1.132 22.760 1.00 77.12 100 LYS A N 1
ATOM 736 C CA . LYS A 1 100 ? -21.328 2.271 23.548 1.00 77.12 100 LYS A CA 1
ATOM 737 C C . LYS A 1 100 ? -22.804 2.106 23.925 1.00 77.12 100 LYS A C 1
ATOM 739 O O . LYS A 1 100 ? -23.164 2.389 25.065 1.00 77.12 100 LYS A O 1
ATOM 744 N N . ARG A 1 101 ? -23.653 1.660 22.990 1.00 80.56 101 ARG A N 1
ATOM 745 C CA . ARG A 1 101 ? -25.075 1.400 23.274 1.00 80.56 101 ARG A CA 1
ATOM 746 C C . ARG A 1 101 ? -25.257 0.272 24.284 1.00 80.56 101 ARG A C 1
ATOM 748 O O . ARG A 1 101 ? -26.027 0.444 25.220 1.00 80.56 101 ARG A O 1
ATOM 755 N N . SER A 1 102 ? -24.531 -0.834 24.127 1.00 71.38 102 SER A N 1
ATOM 756 C CA . SER A 1 102 ? -24.658 -1.980 25.033 1.00 71.38 102 SER A CA 1
ATOM 757 C C . SER A 1 102 ? -24.277 -1.620 26.470 1.00 71.38 102 SER A C 1
ATOM 759 O O . SER A 1 102 ? -25.056 -1.843 27.393 1.00 71.38 102 SER A O 1
ATOM 761 N N . ARG A 1 103 ? -23.157 -0.901 26.645 1.00 72.56 103 ARG A N 1
ATOM 762 C CA . ARG A 1 103 ? -22.735 -0.363 27.949 1.00 72.56 103 ARG A CA 1
ATOM 763 C C . ARG A 1 103 ? -23.803 0.514 28.602 1.00 72.56 103 ARG A C 1
ATOM 765 O O . ARG A 1 103 ? -24.057 0.378 29.793 1.00 72.56 103 ARG A O 1
ATOM 772 N N . LYS A 1 104 ? -24.454 1.390 27.826 1.00 77.06 104 LYS A N 1
ATOM 773 C CA . LYS A 1 104 ? -25.544 2.236 28.335 1.00 77.06 104 LYS A CA 1
ATOM 774 C C . LYS A 1 104 ? -26.731 1.392 28.820 1.00 77.06 104 LYS A C 1
ATOM 776 O O . LYS A 1 104 ? -27.210 1.617 29.925 1.00 77.06 104 LYS A O 1
ATOM 781 N N . ASN A 1 105 ? -27.156 0.404 28.032 1.00 70.62 105 ASN A N 1
ATOM 782 C CA . ASN A 1 105 ? -28.270 -0.476 28.393 1.00 70.62 105 ASN A CA 1
ATOM 783 C C . ASN A 1 105 ? -27.969 -1.302 29.657 1.00 70.62 105 ASN A C 1
ATOM 785 O O . ASN A 1 105 ? -28.844 -1.476 30.503 1.00 70.62 105 ASN A O 1
ATOM 789 N N . ILE A 1 106 ? -26.734 -1.797 29.804 1.00 68.88 106 ILE A N 1
ATOM 790 C CA . ILE A 1 106 ? -26.298 -2.526 31.004 1.00 68.88 106 ILE A CA 1
ATOM 791 C C . ILE A 1 106 ? -26.325 -1.610 32.232 1.00 68.88 106 ILE A C 1
ATOM 793 O O . ILE A 1 106 ? -26.890 -1.993 33.253 1.00 68.88 106 ILE A O 1
ATOM 797 N N . ALA A 1 107 ? -25.795 -0.387 32.125 1.00 69.81 107 ALA A N 1
ATOM 798 C CA . ALA A 1 107 ? -25.808 0.584 33.220 1.00 69.81 107 ALA A CA 1
ATOM 799 C C . ALA A 1 107 ? -27.235 0.963 33.660 1.00 69.81 107 ALA A C 1
ATOM 801 O O . ALA A 1 107 ? -27.512 1.060 34.856 1.00 69.81 107 ALA A O 1
ATOM 802 N N . GLU A 1 108 ? -28.157 1.143 32.710 1.00 72.44 108 GLU A N 1
ATOM 803 C CA . GLU A 1 108 ? -29.574 1.385 33.005 1.00 72.44 108 GLU A CA 1
ATOM 804 C C . GLU A 1 108 ? -30.210 0.186 33.719 1.00 72.44 108 GLU A C 1
ATOM 806 O O . GLU A 1 108 ? -30.861 0.363 34.747 1.00 72.44 108 GLU A O 1
ATOM 811 N N . ARG A 1 109 ? -29.953 -1.042 33.250 1.00 65.81 109 ARG A N 1
ATOM 812 C CA . ARG A 1 109 ? -30.476 -2.263 33.879 1.00 65.81 109 ARG A CA 1
ATOM 813 C C . ARG A 1 109 ? -29.938 -2.475 35.294 1.00 65.81 109 ARG A C 1
ATOM 815 O O . ARG A 1 109 ? -30.702 -2.851 36.177 1.00 65.81 109 ARG A O 1
ATOM 822 N N . LEU A 1 110 ? -28.652 -2.215 35.524 1.00 63.97 110 LEU A N 1
ATOM 823 C CA . LEU A 1 110 ? -28.036 -2.285 36.852 1.00 63.97 110 LEU A CA 1
ATOM 824 C C . LEU A 1 110 ? -28.631 -1.253 37.806 1.00 63.97 110 LEU A C 1
ATOM 826 O O . LEU A 1 110 ? -28.923 -1.583 38.952 1.00 63.97 110 LEU A O 1
ATOM 830 N N . ARG A 1 111 ? -28.871 -0.027 37.326 1.00 71.56 111 ARG A N 1
ATOM 831 C CA . ARG A 1 111 ? -29.576 1.000 38.100 1.00 71.56 111 ARG A CA 1
ATOM 832 C C . ARG A 1 111 ? -30.977 0.531 38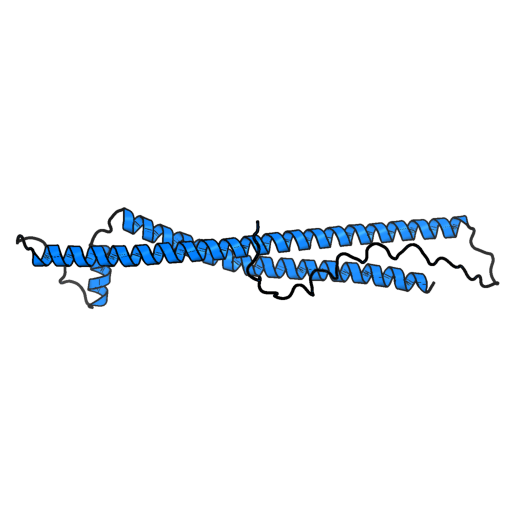.487 1.00 71.56 111 ARG A C 1
ATOM 834 O O . ARG A 1 111 ? -31.346 0.684 39.645 1.00 71.56 111 ARG A O 1
ATOM 841 N N . THR A 1 112 ? -31.737 -0.045 37.553 1.00 68.06 112 THR A N 1
ATOM 842 C CA . THR A 1 112 ? -33.067 -0.600 37.846 1.00 68.06 112 THR A CA 1
ATOM 843 C C . THR A 1 112 ? -32.985 -1.709 38.891 1.00 68.06 112 THR A C 1
ATOM 845 O O . THR A 1 112 ? -33.686 -1.628 39.886 1.00 68.06 112 THR A O 1
ATOM 848 N N . LEU A 1 113 ? -32.092 -2.692 38.733 1.00 64.00 113 LEU A N 1
ATOM 849 C CA . LEU A 1 113 ? -31.920 -3.778 39.709 1.00 64.00 113 LEU A CA 1
ATOM 850 C C . LEU A 1 113 ? -31.549 -3.258 41.105 1.00 64.00 113 LEU A C 1
ATOM 852 O O . LEU A 1 113 ? -32.119 -3.707 42.094 1.00 64.00 113 LEU A O 1
ATOM 856 N N . TYR A 1 114 ? -30.644 -2.280 41.182 1.00 58.72 114 TYR A N 1
ATOM 857 C CA . TYR A 1 114 ? -30.256 -1.644 42.441 1.00 58.72 114 TYR A CA 1
ATOM 858 C C . TYR A 1 114 ? -31.424 -0.896 43.101 1.00 58.72 114 TYR A C 1
ATOM 860 O O . TYR A 1 114 ? -31.589 -0.955 44.315 1.00 58.72 114 TYR A O 1
ATOM 868 N N . MET A 1 115 ? -32.250 -0.206 42.311 1.00 70.88 115 MET A N 1
ATOM 869 C CA . MET A 1 115 ? -33.393 0.558 42.822 1.00 70.88 115 MET A CA 1
ATOM 870 C C . MET A 1 115 ? -34.640 -0.293 43.099 1.00 70.88 115 MET A C 1
ATOM 872 O O . MET A 1 115 ? -35.495 0.139 43.864 1.00 70.88 115 MET A O 1
ATOM 876 N N . SER A 1 116 ? -34.755 -1.481 42.501 1.00 65.00 116 SER A N 1
ATOM 877 C CA . SER A 1 116 ? -35.898 -2.393 42.667 1.00 65.00 116 SER A CA 1
ATOM 878 C C . SER A 1 116 ? -35.723 -3.438 43.777 1.00 65.00 116 SER A C 1
ATOM 880 O O . SER A 1 116 ? -36.678 -4.152 44.046 1.00 65.00 116 SER A O 1
ATOM 882 N N . GLY A 1 117 ? -34.538 -3.509 44.399 1.00 52.47 117 GLY A N 1
ATOM 883 C CA . GLY A 1 117 ? -34.224 -4.131 45.694 1.00 52.47 117 GLY A CA 1
ATOM 884 C C . GLY A 1 117 ? -35.019 -5.365 46.144 1.00 52.47 117 GLY A C 1
ATOM 885 O O . GLY A 1 117 ? -36.101 -5.224 46.703 1.00 52.47 117 GLY A O 1
ATOM 886 N N . ASP A 1 118 ? -34.380 -6.537 46.088 1.00 46.16 118 ASP A N 1
ATOM 887 C CA . ASP A 1 118 ? -34.530 -7.549 47.141 1.00 46.16 118 ASP A CA 1
ATOM 888 C C . ASP A 1 118 ? -33.179 -7.647 47.873 1.00 46.16 118 ASP A C 1
ATOM 890 O O . ASP A 1 118 ? -32.111 -7.693 47.254 1.00 46.16 118 ASP A O 1
ATOM 894 N N . GLN A 1 119 ? -33.211 -7.478 49.189 1.00 49.34 119 GLN A N 1
ATOM 895 C CA . GLN A 1 119 ? -32.073 -7.084 50.021 1.00 49.34 119 GLN A CA 1
ATOM 896 C C . GLN A 1 119 ? -31.260 -8.320 50.443 1.00 49.34 119 GLN A C 1
ATOM 898 O O . GLN A 1 119 ? -31.875 -9.229 50.976 1.00 49.34 119 GLN A O 1
ATOM 903 N N . GLN A 1 120 ? -29.915 -8.334 50.272 1.00 44.62 120 GLN A N 1
ATOM 904 C CA . GLN A 1 120 ? -28.935 -8.746 51.323 1.00 44.62 120 GLN A CA 1
ATOM 905 C C . GLN A 1 120 ? -27.465 -9.059 50.927 1.00 44.62 120 GLN A C 1
ATOM 907 O O . GLN A 1 120 ? -26.676 -9.227 51.851 1.00 44.62 120 GLN A O 1
ATOM 912 N N . SER A 1 121 ? -26.989 -9.112 49.667 1.00 48.66 121 SER A N 1
ATOM 913 C CA . SER A 1 121 ? -25.620 -9.681 49.438 1.00 48.66 121 SER A CA 1
ATOM 914 C C . SER A 1 121 ? -24.671 -9.027 48.416 1.00 48.66 121 SER A C 1
ATOM 916 O O . SER A 1 121 ? -23.869 -9.733 47.813 1.00 48.66 121 SER A O 1
ATOM 918 N N . THR A 1 122 ? -24.672 -7.706 48.186 1.00 50.09 122 THR A N 1
ATOM 919 C CA . THR A 1 122 ? -23.729 -7.129 47.178 1.00 50.09 122 THR A CA 1
ATOM 920 C C . THR A 1 122 ? -23.001 -5.847 47.590 1.00 50.09 122 THR A C 1
ATOM 922 O O . THR A 1 122 ? -22.095 -5.403 46.889 1.00 50.09 122 THR A O 1
ATOM 925 N N . VAL A 1 123 ? -23.316 -5.258 48.745 1.00 50.03 123 VAL A N 1
ATOM 926 C CA . VAL A 1 123 ? -22.771 -3.936 49.118 1.00 50.03 123 VAL A CA 1
ATOM 927 C C . VAL A 1 123 ? -21.324 -4.001 49.654 1.00 50.03 123 VAL A C 1
ATOM 929 O O . VAL A 1 123 ? -20.635 -2.987 49.674 1.00 50.03 123 VAL A O 1
ATOM 932 N N . GLU A 1 124 ? -20.799 -5.181 49.997 1.00 49.88 124 GLU A N 1
ATOM 933 C CA . GLU A 1 124 ? -19.488 -5.322 50.662 1.00 49.88 124 GLU A CA 1
ATOM 934 C C . GLU A 1 124 ? -18.260 -5.331 49.725 1.00 49.88 124 GLU A C 1
ATOM 936 O O . GLU A 1 124 ? -17.130 -5.188 50.182 1.00 49.88 124 GLU A O 1
ATOM 941 N N . ILE A 1 125 ? -18.440 -5.434 48.402 1.00 53.31 125 ILE A N 1
ATOM 942 C CA . ILE A 1 125 ? -17.321 -5.640 47.454 1.00 53.31 125 ILE A CA 1
ATOM 943 C C . ILE A 1 125 ? -16.622 -4.321 47.039 1.00 53.31 125 ILE A C 1
ATOM 945 O O . ILE A 1 125 ? -15.543 -4.342 46.453 1.00 53.31 125 ILE A O 1
ATOM 949 N N . ILE A 1 126 ? -17.186 -3.149 47.357 1.00 53.00 126 ILE A N 1
ATOM 950 C CA . ILE A 1 126 ? -16.798 -1.871 46.716 1.00 53.00 126 ILE A CA 1
ATOM 951 C C . ILE A 1 126 ? -15.844 -0.992 47.564 1.00 53.00 126 ILE A C 1
ATOM 953 O O . ILE A 1 126 ? -15.333 0.016 47.082 1.00 53.00 126 ILE A O 1
ATOM 957 N N . LEU A 1 127 ? -15.511 -1.363 48.804 1.00 48.62 127 LEU A N 1
ATOM 958 C CA . LEU A 1 127 ? -14.818 -0.455 49.742 1.00 48.62 127 LEU A CA 1
ATOM 959 C C . LEU A 1 127 ? -13.269 -0.419 49.662 1.00 48.62 127 LEU A C 1
ATOM 961 O O . LEU A 1 127 ? -12.631 0.161 50.536 1.00 48.62 127 LEU A O 1
ATOM 965 N N . GLY A 1 128 ? -12.638 -0.988 48.626 1.00 50.78 128 GLY A N 1
ATOM 966 C CA . GLY A 1 128 ? -11.166 -1.092 48.520 1.00 50.78 128 GLY A CA 1
ATOM 967 C C . GLY A 1 128 ? -10.444 -0.096 47.593 1.00 50.78 128 GLY A C 1
ATOM 968 O O . GLY A 1 128 ? -9.217 -0.141 47.496 1.00 50.78 128 GLY A O 1
ATOM 969 N N . ALA A 1 129 ? -11.155 0.774 46.876 1.00 47.91 129 ALA A N 1
ATOM 970 C CA . ALA A 1 129 ? -10.565 1.574 45.800 1.00 47.91 129 ALA A CA 1
ATOM 971 C C . ALA A 1 129 ? -10.100 2.966 46.260 1.00 47.91 129 ALA A C 1
ATOM 973 O O . ALA A 1 129 ? -10.806 3.689 46.959 1.00 47.91 129 ALA A O 1
ATOM 974 N N . LYS A 1 130 ? -8.896 3.357 45.824 1.00 48.41 130 LYS A N 1
ATOM 975 C CA . LYS A 1 130 ? -8.223 4.606 46.226 1.00 48.41 130 LYS A CA 1
ATOM 976 C C . LYS A 1 130 ? -8.670 5.833 45.422 1.00 48.41 130 LYS A C 1
ATOM 978 O O . LYS A 1 130 ? -8.281 6.950 45.755 1.00 48.41 130 LYS A O 1
ATOM 983 N N . SER A 1 131 ? -9.468 5.639 44.371 1.00 50.84 131 SER A N 1
ATOM 984 C CA . SER A 1 131 ? -9.998 6.706 43.522 1.00 50.84 131 SER A CA 1
ATOM 985 C C . SER A 1 131 ? -11.325 6.299 42.866 1.00 50.84 131 SER A C 1
ATOM 987 O O . SER A 1 131 ? -11.593 5.115 42.661 1.00 50.84 131 SER A O 1
ATOM 989 N N . LEU A 1 132 ? -12.157 7.285 42.514 1.00 43.00 132 LEU A N 1
ATOM 990 C CA . LEU A 1 132 ? -13.443 7.067 41.834 1.00 43.00 132 LEU A CA 1
ATOM 991 C C . LEU A 1 132 ? -13.269 6.405 40.448 1.00 43.00 132 LEU A C 1
ATOM 993 O O . LEU A 1 132 ? -14.137 5.656 40.008 1.00 43.00 132 LEU A O 1
ATOM 997 N N . ASP A 1 133 ? -12.135 6.643 39.787 1.00 43.88 133 ASP A N 1
ATOM 998 C CA . ASP A 1 133 ? -11.798 6.083 38.470 1.00 43.88 133 ASP A CA 1
ATOM 999 C C . ASP A 1 133 ? -11.335 4.614 38.566 1.00 43.88 133 ASP A C 1
ATOM 1001 O O . ASP A 1 133 ? -11.654 3.794 37.699 1.00 43.88 133 ASP A O 1
ATOM 1005 N N . ASP A 1 134 ? -10.676 4.243 39.673 1.00 49.03 134 ASP A N 1
ATOM 1006 C CA . ASP A 1 134 ? -10.359 2.846 40.001 1.00 49.03 134 ASP A CA 1
ATOM 1007 C C . ASP A 1 134 ? -11.620 2.050 40.346 1.00 49.03 134 ASP A C 1
ATOM 1009 O O . ASP A 1 134 ? -11.763 0.919 39.886 1.00 49.03 134 ASP A O 1
ATOM 1013 N N . VAL A 1 135 ? -12.571 2.642 41.087 1.00 47.53 135 VAL A N 1
ATOM 1014 C CA . VAL A 1 135 ? -13.886 2.021 41.347 1.00 47.53 135 VAL A CA 1
ATOM 1015 C C . VAL A 1 135 ? -14.584 1.700 40.025 1.00 47.53 135 VAL A C 1
ATOM 1017 O O . VAL A 1 135 ? -15.073 0.589 39.844 1.00 47.53 135 VAL A O 1
ATOM 1020 N N . LEU A 1 136 ? -14.601 2.641 39.076 1.00 50.69 136 LEU A N 1
ATOM 1021 C CA . LEU A 1 136 ? -15.250 2.454 37.775 1.00 50.69 136 LEU A CA 1
ATOM 1022 C C . LEU A 1 136 ? -14.542 1.403 36.915 1.00 50.69 136 LEU A C 1
ATOM 1024 O O . LEU A 1 136 ? -15.207 0.556 36.328 1.00 50.69 136 LEU A O 1
ATOM 1028 N N . SER A 1 137 ? -13.209 1.406 36.891 1.00 48.94 137 SER A N 1
ATOM 1029 C CA . SER A 1 137 ? -12.410 0.441 36.124 1.00 48.94 137 SER A CA 1
ATOM 1030 C C . SER A 1 137 ? -12.508 -0.983 36.682 1.00 48.94 137 SER A C 1
ATOM 1032 O O . SER A 1 137 ? -12.498 -1.958 35.930 1.00 48.94 137 SER A O 1
ATOM 1034 N N . GLN A 1 138 ? -12.626 -1.117 38.004 1.00 50.59 138 GLN A N 1
ATOM 1035 C CA . GLN A 1 138 ? -12.718 -2.400 38.694 1.00 50.59 138 GLN A CA 1
ATOM 1036 C C . GLN A 1 138 ? -14.158 -2.936 38.707 1.00 50.59 138 GLN A C 1
ATOM 1038 O O . GLN A 1 138 ? -14.349 -4.144 38.601 1.00 50.59 138 GLN A O 1
ATOM 1043 N N . ILE A 1 139 ? -15.172 -2.061 38.716 1.00 46.59 139 ILE A N 1
ATOM 1044 C CA . ILE A 1 139 ? -16.577 -2.423 38.465 1.00 46.59 139 ILE A CA 1
ATOM 1045 C C . ILE A 1 139 ? -16.789 -2.811 36.993 1.00 46.59 139 ILE A C 1
ATOM 1047 O O . ILE A 1 139 ? -17.464 -3.805 36.746 1.00 46.59 139 ILE A O 1
ATOM 1051 N N . ASP A 1 140 ? -16.153 -2.136 36.027 1.00 49.00 140 ASP A N 1
ATOM 1052 C CA . ASP A 1 140 ? -16.148 -2.545 34.607 1.00 49.00 140 ASP A CA 1
ATOM 1053 C C . ASP A 1 140 ? -15.479 -3.920 34.400 1.00 49.00 140 ASP A C 1
ATOM 1055 O O . ASP A 1 140 ? -15.823 -4.652 33.469 1.00 49.00 140 ASP A O 1
ATOM 1059 N N . ALA A 1 141 ? -14.525 -4.284 35.265 1.00 46.94 141 ALA A N 1
ATOM 1060 C CA . ALA A 1 141 ? -13.868 -5.590 35.259 1.00 46.94 141 ALA A CA 1
ATOM 1061 C C . ALA A 1 141 ? -14.652 -6.675 36.028 1.00 46.94 141 ALA A C 1
ATOM 1063 O O . ALA A 1 141 ? -14.588 -7.845 35.652 1.00 46.94 141 ALA A O 1
ATOM 1064 N N . ALA A 1 142 ? -15.389 -6.307 37.083 1.00 47.06 142 ALA A N 1
ATOM 1065 C CA . ALA A 1 142 ? -16.114 -7.234 37.959 1.00 47.06 142 ALA A CA 1
ATOM 1066 C C . ALA A 1 142 ? -17.583 -7.458 37.548 1.00 47.06 142 ALA A C 1
ATOM 1068 O O . ALA A 1 142 ? -18.139 -8.527 37.805 1.00 47.06 142 ALA A O 1
ATOM 1069 N N . GLN A 1 143 ? -18.223 -6.503 36.869 1.00 45.91 143 GLN A N 1
ATOM 1070 C CA . GLN A 1 143 ? -19.558 -6.680 36.299 1.00 45.91 143 GLN A CA 1
ATOM 1071 C C . GLN A 1 143 ? -19.443 -7.249 34.891 1.00 45.91 143 GLN A C 1
ATOM 1073 O O . GLN A 1 143 ? -19.377 -6.545 33.888 1.00 45.91 143 GLN A O 1
ATOM 1078 N N . SER A 1 144 ? -19.410 -8.576 34.865 1.00 48.56 144 SER A N 1
ATOM 1079 C CA . SER A 1 144 ? -19.528 -9.465 33.714 1.00 48.56 144 SER A CA 1
ATOM 1080 C C . SER A 1 144 ? -20.437 -8.924 32.596 1.00 48.56 144 SER A C 1
ATOM 1082 O O . SER A 1 144 ? -21.644 -9.149 32.538 1.00 48.56 144 SER A O 1
ATOM 1084 N N . VAL A 1 145 ? -19.820 -8.176 31.687 1.00 54.88 145 VAL A N 1
ATOM 1085 C CA . VAL A 1 145 ? -19.808 -8.413 30.246 1.00 54.88 145 VAL A CA 1
ATOM 1086 C C . VAL A 1 145 ? -20.667 -9.620 29.846 1.00 54.88 145 VAL A C 1
ATOM 1088 O O . VAL A 1 145 ? -20.273 -10.772 30.020 1.00 54.88 145 VAL A O 1
ATOM 1091 N N . THR A 1 146 ? -21.822 -9.379 29.225 1.00 58.78 146 THR A N 1
ATOM 1092 C CA . THR A 1 146 ? -22.482 -10.450 28.464 1.00 58.78 146 THR A CA 1
ATOM 1093 C C . THR A 1 146 ? -21.502 -10.980 27.409 1.00 58.78 146 THR A C 1
ATOM 1095 O O . THR A 1 146 ? -20.700 -10.222 26.857 1.00 58.78 146 THR A O 1
ATOM 1098 N N . ALA A 1 147 ? -21.542 -12.279 27.083 1.00 66.50 147 ALA A N 1
ATOM 1099 C CA . ALA A 1 147 ? -20.654 -12.870 26.069 1.00 66.50 147 ALA A CA 1
ATOM 1100 C C . ALA A 1 147 ? -20.631 -12.054 24.753 1.00 66.50 147 ALA A C 1
ATOM 1102 O O . ALA A 1 147 ? -19.591 -11.946 24.097 1.00 66.50 147 ALA A O 1
ATOM 1103 N N . GLN A 1 148 ? -21.749 -11.402 24.427 1.00 66.25 148 GLN A N 1
ATOM 1104 C CA . GLN A 1 148 ? -21.920 -10.517 23.281 1.00 66.25 148 GLN A CA 1
ATOM 1105 C C . GLN A 1 148 ? -21.095 -9.219 23.358 1.00 66.25 148 GLN A C 1
ATOM 1107 O O . GLN A 1 148 ? -20.485 -8.833 22.362 1.00 66.25 148 GLN A O 1
ATOM 1112 N N . ASP A 1 149 ? -20.978 -8.590 24.526 1.00 68.69 149 ASP A N 1
ATOM 1113 C CA . ASP A 1 149 ? -20.175 -7.375 24.711 1.00 68.69 149 ASP A CA 1
ATOM 1114 C C . ASP A 1 149 ? -18.680 -7.655 24.614 1.00 68.69 149 ASP A C 1
ATOM 1116 O O . ASP A 1 149 ? -17.943 -6.908 23.961 1.00 68.69 149 ASP A O 1
ATOM 1120 N N . SER A 1 150 ? -18.238 -8.787 25.175 1.00 70.75 150 SER A N 1
ATOM 1121 C CA . SER A 1 150 ? -16.854 -9.242 25.008 1.00 70.75 150 SER A CA 1
ATOM 1122 C C . SER A 1 150 ? -16.532 -9.476 23.531 1.00 70.75 150 SER A C 1
ATOM 1124 O O . SER A 1 150 ? -15.442 -9.147 23.063 1.00 70.75 150 SER A O 1
ATOM 1126 N N . LEU A 1 151 ? -17.494 -10.010 22.772 1.00 76.44 151 LEU A N 1
ATOM 1127 C CA . LEU A 1 151 ? -17.353 -10.271 21.348 1.00 76.44 151 LEU A CA 1
ATOM 1128 C C . LEU A 1 151 ? -17.282 -8.968 20.544 1.00 76.44 151 LEU A C 1
ATOM 1130 O O . LEU A 1 151 ? -16.374 -8.828 19.725 1.00 76.44 151 LEU A O 1
ATOM 1134 N N . ILE A 1 152 ? -18.152 -7.991 20.816 1.00 74.88 152 ILE A N 1
ATOM 1135 C CA . ILE A 1 152 ? -18.125 -6.680 20.147 1.00 74.88 152 ILE A CA 1
ATOM 1136 C C . ILE A 1 152 ? -16.816 -5.935 20.457 1.00 74.88 152 ILE A C 1
ATOM 1138 O O . ILE A 1 152 ? -16.198 -5.365 19.553 1.00 74.88 152 ILE A O 1
ATOM 1142 N N . ALA A 1 153 ? -16.344 -5.968 21.707 1.00 74.44 153 ALA A N 1
ATOM 1143 C CA . ALA A 1 153 ? -15.076 -5.351 22.097 1.00 74.44 153 ALA A CA 1
ATOM 1144 C C . ALA A 1 153 ? -13.876 -6.006 21.389 1.00 74.44 153 ALA A C 1
ATOM 1146 O O . ALA A 1 153 ? -13.033 -5.302 20.824 1.00 74.44 153 ALA A O 1
ATOM 1147 N N . ARG A 1 154 ? -13.829 -7.348 21.338 1.00 77.19 154 ARG A N 1
ATOM 1148 C CA . ARG A 1 154 ? -12.803 -8.097 20.589 1.00 77.19 154 ARG A CA 1
ATOM 1149 C C . ARG A 1 154 ? -12.838 -7.780 19.092 1.00 77.19 154 ARG A C 1
ATOM 1151 O O . ARG A 1 154 ? -11.785 -7.567 18.491 1.00 77.19 154 ARG A O 1
ATOM 1158 N N . GLN A 1 155 ? -14.025 -7.685 18.492 1.00 75.50 155 GLN A N 1
ATOM 1159 C CA . GLN A 1 155 ? -14.186 -7.287 17.090 1.00 75.50 155 GLN A CA 1
ATOM 1160 C C . GLN A 1 155 ? -13.660 -5.868 16.841 1.00 75.50 155 GLN A C 1
ATOM 1162 O O . GLN A 1 155 ? -12.876 -5.660 15.916 1.00 75.50 155 GLN A O 1
ATOM 1167 N N . ALA A 1 156 ? -14.010 -4.897 17.690 1.00 76.06 156 ALA A N 1
ATOM 1168 C CA . ALA A 1 156 ? -13.508 -3.528 17.578 1.00 76.06 156 ALA A CA 1
ATOM 1169 C C . ALA A 1 156 ? -11.975 -3.456 17.714 1.00 76.06 156 ALA A C 1
ATOM 1171 O O . ALA A 1 156 ? -11.319 -2.738 16.954 1.00 76.06 156 ALA A O 1
ATOM 1172 N N . ALA A 1 157 ? -11.386 -4.217 18.641 1.00 74.31 157 ALA A N 1
ATOM 1173 C CA . ALA A 1 157 ? -9.935 -4.313 18.790 1.00 74.31 157 ALA A CA 1
ATOM 1174 C C . ALA A 1 157 ? -9.273 -4.910 17.535 1.00 74.31 157 ALA A C 1
ATOM 1176 O O . ALA A 1 157 ? -8.312 -4.337 17.017 1.00 74.31 157 ALA A O 1
ATOM 1177 N N . SER A 1 158 ? -9.836 -5.994 16.990 1.00 79.12 158 SER A N 1
ATOM 1178 C CA . SER A 1 158 ? -9.361 -6.618 15.750 1.00 79.12 158 SER A CA 1
ATOM 1179 C C . SER A 1 158 ? -9.429 -5.656 14.559 1.00 79.12 158 SER A C 1
ATOM 1181 O O . SER A 1 158 ? -8.426 -5.455 13.873 1.00 79.12 158 SER A O 1
ATOM 1183 N N . PHE A 1 159 ? -10.559 -4.976 14.335 1.00 79.00 159 PHE A N 1
ATOM 1184 C CA . PHE A 1 159 ? -10.677 -4.016 13.230 1.00 79.00 159 PHE A CA 1
ATOM 1185 C C . PHE A 1 159 ? -9.717 -2.837 13.382 1.00 79.00 159 PHE A C 1
ATOM 1187 O O . PHE A 1 159 ? -9.124 -2.405 12.392 1.00 79.00 159 PHE A O 1
ATOM 1194 N N . ARG A 1 160 ? -9.494 -2.351 14.610 1.00 75.44 160 ARG A N 1
ATOM 1195 C CA . ARG A 1 160 ? -8.486 -1.319 14.887 1.00 75.44 160 ARG A CA 1
ATOM 1196 C C . ARG A 1 160 ? -7.085 -1.789 14.501 1.00 75.44 160 ARG A C 1
ATOM 1198 O O . ARG A 1 160 ? -6.392 -1.053 13.798 1.00 75.44 160 ARG A O 1
ATOM 1205 N N . ALA A 1 161 ? -6.688 -2.989 14.920 1.00 81.62 161 ALA A N 1
ATOM 1206 C CA . ALA A 1 161 ? -5.387 -3.558 14.573 1.00 81.62 161 ALA A CA 1
ATOM 1207 C C . ALA A 1 161 ? -5.231 -3.696 13.050 1.00 81.62 161 ALA A C 1
ATOM 1209 O O . ALA A 1 161 ? -4.222 -3.277 12.486 1.00 81.62 161 ALA A O 1
ATOM 1210 N N . GLN A 1 162 ? -6.266 -4.176 12.355 1.00 80.12 162 GLN A N 1
ATOM 1211 C CA . GLN A 1 162 ? -6.245 -4.279 10.896 1.00 80.12 162 GLN A CA 1
ATOM 1212 C C . GLN A 1 162 ? -6.126 -2.913 10.199 1.00 80.12 162 GLN A C 1
ATOM 1214 O O . GLN A 1 162 ? -5.388 -2.804 9.221 1.00 80.12 162 GLN A O 1
ATOM 1219 N N . VAL A 1 163 ? -6.824 -1.867 10.670 1.00 83.25 163 VAL A N 1
ATOM 1220 C CA . VAL A 1 163 ? -6.674 -0.500 10.127 1.00 83.25 163 VAL A CA 1
ATOM 1221 C C . VAL A 1 163 ? -5.234 -0.019 10.295 1.00 83.25 163 VAL A C 1
ATOM 1223 O O . VAL A 1 163 ? -4.643 0.453 9.327 1.00 83.25 163 VAL A O 1
ATOM 1226 N N . GLN A 1 164 ? -4.652 -0.185 11.485 1.00 85.06 164 GLN A N 1
ATOM 1227 C CA . GLN A 1 164 ? -3.278 0.239 11.767 1.00 85.06 164 GLN A CA 1
ATOM 1228 C C . GLN A 1 164 ? -2.258 -0.493 10.888 1.00 85.06 164 GLN A C 1
ATOM 1230 O O . GLN A 1 164 ? -1.403 0.148 10.278 1.00 85.06 164 GLN A O 1
ATOM 1235 N N . THR A 1 165 ? -2.367 -1.817 10.763 1.00 89.69 165 THR A N 1
ATOM 1236 C CA . THR A 1 165 ? -1.486 -2.607 9.892 1.00 89.69 165 THR A CA 1
ATOM 1237 C C . THR A 1 165 ? -1.600 -2.159 8.436 1.00 89.69 165 THR A C 1
ATOM 1239 O O . THR A 1 165 ? -0.587 -1.882 7.799 1.00 89.69 165 THR A O 1
ATOM 1242 N N . ARG A 1 166 ? -2.821 -1.988 7.914 1.00 88.81 166 ARG A N 1
ATOM 1243 C CA . ARG A 1 166 ? -3.028 -1.557 6.522 1.00 88.81 166 ARG A CA 1
ATOM 1244 C C . ARG A 1 166 ? -2.561 -0.121 6.272 1.00 88.81 166 ARG A C 1
ATOM 1246 O O . ARG A 1 166 ? -2.067 0.169 5.189 1.00 88.81 166 ARG A O 1
ATOM 1253 N N . GLN A 1 167 ? -2.672 0.775 7.253 1.00 86.50 167 GLN A N 1
ATOM 1254 C CA . GLN A 1 167 ? -2.113 2.129 7.161 1.00 86.50 167 GLN A CA 1
ATOM 1255 C C . GLN A 1 167 ? -0.583 2.118 7.058 1.00 86.50 167 GLN A C 1
ATOM 1257 O O . GLN A 1 167 ? -0.027 2.934 6.326 1.00 86.50 167 GLN A O 1
ATOM 1262 N N . ARG A 1 168 ? 0.101 1.180 7.728 1.00 91.19 168 ARG A N 1
ATOM 1263 C CA . ARG A 1 168 ? 1.550 0.987 7.550 1.00 91.19 168 ARG A CA 1
ATOM 1264 C C . ARG A 1 168 ? 1.867 0.487 6.138 1.00 91.19 168 ARG A C 1
ATOM 1266 O O . ARG A 1 168 ? 2.733 1.059 5.480 1.00 91.19 168 ARG A O 1
ATOM 1273 N N . SER A 1 169 ? 1.116 -0.497 5.636 1.00 89.19 169 SER A N 1
ATOM 1274 C CA . SER A 1 169 ? 1.256 -0.988 4.254 1.00 89.19 169 SER A CA 1
ATOM 1275 C C . SER A 1 169 ? 0.995 0.104 3.210 1.00 89.19 169 SER A C 1
ATOM 1277 O O . SER A 1 169 ? 1.705 0.171 2.215 1.00 89.19 169 SER A O 1
ATOM 1279 N N . LEU A 1 170 ? 0.057 1.024 3.464 1.00 93.69 170 LEU A N 1
ATOM 1280 C CA . LEU A 1 170 ? -0.270 2.126 2.552 1.00 93.69 170 LEU A CA 1
ATOM 1281 C C . LEU A 1 170 ? 0.941 3.016 2.229 1.00 93.69 170 LEU A C 1
ATOM 1283 O O . LEU A 1 170 ? 1.063 3.508 1.108 1.00 93.69 170 LEU A O 1
ATOM 1287 N N . VAL A 1 171 ? 1.826 3.244 3.202 1.00 93.00 171 VAL A N 1
ATOM 1288 C CA . VAL A 1 171 ? 3.047 4.036 2.990 1.00 93.00 171 VAL A CA 1
ATOM 1289 C C . VAL A 1 171 ? 4.005 3.295 2.055 1.00 93.00 171 VAL A C 1
ATOM 1291 O O . VAL A 1 171 ? 4.525 3.895 1.112 1.00 93.00 171 VAL A O 1
ATOM 1294 N N . ALA A 1 172 ? 4.186 1.990 2.270 1.00 94.06 172 ALA A N 1
ATOM 1295 C CA . ALA A 1 172 ? 5.012 1.143 1.415 1.00 94.06 172 ALA A CA 1
ATOM 1296 C C . ALA A 1 172 ? 4.449 1.052 -0.015 1.00 94.06 172 ALA A C 1
ATOM 1298 O O . ALA A 1 172 ? 5.195 1.249 -0.973 1.00 94.06 172 ALA A O 1
ATOM 1299 N N . ASP A 1 173 ? 3.134 0.864 -0.160 1.00 92.44 173 ASP A N 1
ATOM 1300 C CA . ASP A 1 173 ? 2.448 0.798 -1.457 1.00 92.44 173 ASP A CA 1
ATOM 1301 C C . ASP A 1 173 ? 2.629 2.089 -2.266 1.00 92.44 173 ASP A C 1
ATOM 1303 O O . ASP A 1 173 ? 2.926 2.052 -3.460 1.00 92.44 173 ASP A O 1
ATOM 1307 N N . ARG A 1 174 ? 2.499 3.252 -1.612 1.00 94.38 174 ARG A N 1
ATOM 1308 C CA . ARG A 1 174 ? 2.731 4.559 -2.248 1.00 94.38 174 ARG A CA 1
ATOM 1309 C C . ARG A 1 174 ? 4.173 4.718 -2.705 1.00 94.38 174 ARG A C 1
ATOM 1311 O O . ARG A 1 174 ? 4.406 5.162 -3.828 1.00 94.38 174 ARG A O 1
ATOM 1318 N N . LYS A 1 175 ? 5.132 4.351 -1.849 1.00 95.88 175 LYS A N 1
ATOM 1319 C CA . LYS A 1 1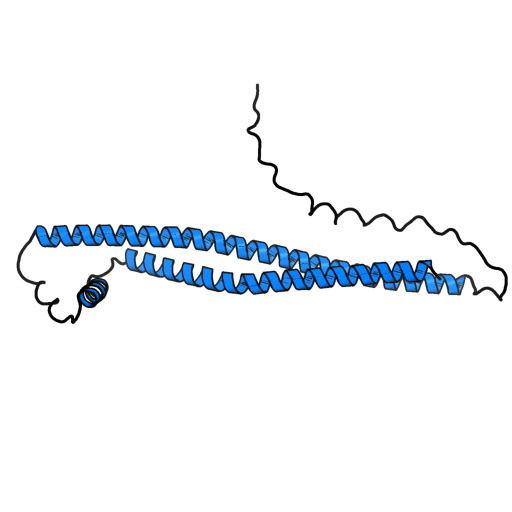75 ? 6.556 4.412 -2.187 1.00 95.88 175 LYS A CA 1
ATOM 1320 C C . LYS A 1 175 ? 6.859 3.518 -3.388 1.00 95.88 175 LYS A C 1
ATOM 1322 O O . LYS A 1 175 ? 7.496 3.981 -4.327 1.00 95.88 175 LYS A O 1
ATOM 1327 N N . LYS A 1 176 ? 6.348 2.284 -3.397 1.00 94.81 176 LYS A N 1
ATOM 1328 C CA . LYS A 1 176 ? 6.560 1.337 -4.496 1.00 94.81 176 LYS A CA 1
ATOM 1329 C C . LYS A 1 176 ? 5.964 1.839 -5.811 1.00 94.81 176 LYS A C 1
ATOM 1331 O O . LYS A 1 176 ? 6.648 1.798 -6.826 1.00 94.81 176 LYS A O 1
ATOM 1336 N N . ALA A 1 177 ? 4.734 2.356 -5.792 1.00 91.94 177 ALA A N 1
ATOM 1337 C CA . ALA A 1 177 ? 4.108 2.927 -6.984 1.00 91.94 177 ALA A CA 1
ATOM 1338 C C . ALA A 1 177 ? 4.888 4.140 -7.525 1.00 91.94 177 ALA A C 1
ATOM 1340 O O . ALA A 1 177 ? 5.080 4.245 -8.730 1.00 91.94 177 ALA A O 1
ATOM 1341 N N . SER A 1 178 ? 5.377 5.023 -6.649 1.00 95.12 178 SER A N 1
ATOM 1342 C CA . SER A 1 178 ? 6.200 6.176 -7.047 1.00 95.12 178 SER A CA 1
ATOM 1343 C C . SER A 1 178 ? 7.540 5.754 -7.664 1.00 95.12 178 SER A C 1
ATOM 1345 O O . SER A 1 178 ? 7.925 6.250 -8.718 1.00 95.12 178 SER A O 1
ATOM 1347 N N . GLN A 1 179 ? 8.223 4.781 -7.053 1.00 96.12 179 GLN A N 1
ATOM 1348 C CA . GLN A 1 179 ? 9.487 4.251 -7.573 1.00 96.12 179 GLN A CA 1
ATOM 1349 C C . GLN A 1 179 ? 9.324 3.633 -8.965 1.00 96.12 179 GLN A C 1
ATOM 1351 O O . GLN A 1 179 ? 10.117 3.916 -9.854 1.00 96.12 179 GLN A O 1
ATOM 1356 N N . LEU A 1 180 ? 8.279 2.825 -9.164 1.00 93.44 180 LEU A N 1
ATOM 1357 C CA . LEU A 1 180 ? 8.008 2.191 -10.456 1.00 93.44 180 LEU A CA 1
ATOM 1358 C C . LEU A 1 180 ? 7.603 3.201 -11.536 1.00 93.44 180 LEU A C 1
ATOM 1360 O O . LEU A 1 180 ? 7.924 2.999 -12.702 1.00 93.44 180 LEU A O 1
ATOM 1364 N N . LEU A 1 181 ? 6.930 4.293 -11.158 1.00 96.00 181 LEU A N 1
ATOM 1365 C CA . LEU A 1 181 ? 6.648 5.389 -12.083 1.00 96.00 181 LEU A CA 1
ATOM 1366 C C . LEU A 1 181 ? 7.945 6.057 -12.552 1.00 96.00 181 LEU A C 1
ATOM 1368 O O . LEU A 1 181 ? 8.149 6.202 -13.750 1.00 96.00 181 LEU A O 1
ATOM 1372 N N . SER A 1 182 ? 8.833 6.402 -11.616 1.00 94.94 182 SER A N 1
ATOM 1373 C CA . SER A 1 182 ? 10.129 7.004 -11.946 1.00 94.94 182 SER A CA 1
ATOM 1374 C C . SER A 1 182 ? 10.989 6.083 -12.819 1.00 94.94 182 SER A C 1
ATOM 1376 O O . SER A 1 182 ? 11.655 6.561 -13.733 1.00 94.94 182 SER A O 1
ATOM 1378 N N . GLU A 1 183 ? 10.947 4.769 -12.586 1.00 93.00 183 GLU A N 1
ATOM 1379 C CA . GLU A 1 183 ? 11.627 3.788 -13.437 1.00 93.00 183 GLU A CA 1
ATOM 1380 C C . GLU A 1 183 ? 11.060 3.781 -14.866 1.00 93.00 183 GLU A C 1
ATOM 1382 O O . GLU A 1 183 ? 11.822 3.814 -15.831 1.00 93.00 183 GLU A O 1
ATOM 1387 N N . ALA A 1 184 ? 9.731 3.786 -15.016 1.00 91.31 184 ALA A N 1
ATOM 1388 C CA . ALA A 1 184 ? 9.091 3.852 -16.328 1.00 91.31 184 ALA A CA 1
ATOM 1389 C C . ALA A 1 184 ? 9.424 5.163 -17.068 1.00 91.31 184 ALA A C 1
ATOM 1391 O O . ALA A 1 184 ? 9.684 5.146 -18.270 1.00 91.31 184 ALA A O 1
ATOM 1392 N N . GLU A 1 185 ? 9.469 6.293 -16.358 1.00 92.81 185 GLU A N 1
ATOM 1393 C CA . GLU A 1 185 ? 9.855 7.591 -16.925 1.00 92.81 185 GLU A CA 1
ATOM 1394 C C . GLU A 1 185 ? 11.324 7.621 -17.369 1.00 92.81 185 GLU A C 1
ATOM 1396 O O . GLU A 1 185 ? 11.608 8.118 -18.459 1.00 92.81 185 GLU A O 1
ATOM 1401 N N . SER A 1 186 ? 12.241 7.041 -16.583 1.00 93.25 186 SER A N 1
ATOM 1402 C CA . SER A 1 186 ? 13.658 6.915 -16.963 1.00 93.25 186 SER A CA 1
ATOM 1403 C C . SER A 1 186 ? 13.818 6.099 -18.243 1.00 93.25 186 SER A C 1
ATOM 1405 O O . SER A 1 186 ? 14.450 6.558 -19.192 1.00 93.25 186 SER A O 1
ATOM 1407 N N . ARG A 1 187 ? 13.174 4.925 -18.310 1.00 89.69 187 ARG A N 1
ATOM 1408 C CA . ARG A 1 187 ? 13.227 4.051 -19.494 1.00 89.69 187 ARG A CA 1
ATOM 1409 C C . ARG A 1 187 ? 12.661 4.735 -20.735 1.00 89.69 187 ARG A C 1
ATOM 1411 O O . ARG A 1 187 ? 13.215 4.596 -21.821 1.00 89.69 187 ARG A O 1
ATOM 1418 N N . ARG A 1 188 ? 11.591 5.523 -20.583 1.00 90.88 188 ARG A N 1
ATOM 1419 C CA . ARG A 1 188 ? 11.057 6.334 -21.685 1.00 90.88 188 ARG A CA 1
ATOM 1420 C C . ARG A 1 188 ? 12.080 7.368 -22.166 1.00 90.88 188 ARG A C 1
ATOM 1422 O O . ARG A 1 188 ? 12.306 7.473 -23.367 1.00 90.88 188 ARG A O 1
ATOM 1429 N N . GLY A 1 189 ? 12.727 8.084 -21.246 1.00 90.69 189 GLY A N 1
ATOM 1430 C CA . GLY A 1 189 ? 13.765 9.062 -21.586 1.00 90.69 189 GLY A CA 1
ATOM 1431 C C . GLY A 1 189 ? 14.976 8.440 -22.296 1.00 90.69 189 GLY A C 1
ATOM 1432 O O . GLY A 1 189 ? 15.516 9.031 -23.229 1.00 90.69 189 GLY A O 1
ATOM 1433 N N . GLU A 1 190 ? 15.377 7.225 -21.912 1.00 89.81 190 GLU A N 1
ATOM 1434 C CA . GLU A 1 190 ? 16.443 6.465 -22.585 1.00 89.81 190 GLU A CA 1
ATOM 1435 C C . GLU A 1 190 ? 16.085 6.109 -24.035 1.00 89.81 190 GLU A C 1
ATOM 1437 O O . GLU A 1 190 ? 16.934 6.205 -24.927 1.00 89.81 190 GLU A O 1
ATOM 1442 N N . ILE A 1 191 ? 14.827 5.741 -24.291 1.00 88.50 191 ILE A N 1
ATOM 1443 C CA . ILE A 1 191 ? 14.323 5.490 -25.647 1.00 88.50 191 ILE A CA 1
ATOM 1444 C C . ILE A 1 191 ? 14.327 6.787 -26.463 1.00 88.50 191 ILE A C 1
ATOM 1446 O O . ILE A 1 191 ? 14.854 6.811 -27.576 1.00 88.50 191 ILE A O 1
ATOM 1450 N N . GLU A 1 192 ? 13.793 7.877 -25.909 1.00 89.81 192 GLU A N 1
ATOM 1451 C CA . GLU A 1 192 ? 13.733 9.186 -26.571 1.00 89.81 192 GLU A CA 1
ATOM 1452 C C . GLU A 1 192 ? 15.136 9.710 -26.931 1.00 89.81 192 GLU A C 1
ATOM 1454 O O . GLU A 1 192 ? 15.357 10.181 -28.053 1.00 89.81 192 GLU A O 1
ATOM 1459 N N . SER A 1 193 ? 16.113 9.570 -26.025 1.00 88.94 193 SER A N 1
ATOM 1460 C CA . SER A 1 193 ? 17.501 9.968 -26.290 1.00 88.94 193 SER A CA 1
ATOM 1461 C C . SER A 1 193 ? 18.166 9.061 -27.329 1.00 88.94 193 SER A C 1
ATOM 1463 O O . SER A 1 193 ? 18.833 9.559 -28.237 1.00 88.94 193 SER A O 1
ATOM 1465 N N . SER A 1 194 ? 17.915 7.748 -27.267 1.00 85.44 194 SER A N 1
ATOM 1466 C CA . SER A 1 194 ? 18.433 6.774 -28.232 1.00 85.44 194 SER A CA 1
ATOM 1467 C C . SER A 1 194 ? 17.921 7.036 -29.645 1.00 85.44 194 SER A C 1
ATOM 1469 O O . SER A 1 194 ? 18.675 6.864 -30.601 1.00 85.44 194 SER A O 1
ATOM 1471 N N . ILE A 1 195 ? 16.661 7.453 -29.793 1.00 85.75 195 ILE A N 1
ATOM 1472 C CA . ILE A 1 195 ? 16.079 7.839 -31.085 1.00 85.75 195 ILE A CA 1
ATOM 1473 C C . ILE A 1 195 ? 16.704 9.152 -31.569 1.00 85.75 195 ILE A C 1
ATOM 1475 O O . ILE A 1 195 ? 17.177 9.223 -32.703 1.00 85.75 195 ILE A O 1
ATOM 1479 N N . SER A 1 196 ? 16.766 10.164 -30.700 1.00 83.62 196 SER A N 1
ATOM 1480 C CA . SER A 1 196 ? 17.271 11.500 -31.047 1.00 83.62 196 SER A CA 1
ATOM 1481 C C . SER A 1 196 ? 18.743 11.478 -31.468 1.00 83.62 196 SER A C 1
ATOM 1483 O O . SER A 1 196 ? 19.104 12.061 -32.487 1.00 83.62 196 SER A O 1
ATOM 1485 N N . HIS A 1 197 ? 19.593 10.756 -30.730 1.00 81.75 197 HIS A N 1
ATOM 1486 C CA . HIS A 1 197 ? 21.015 10.615 -31.050 1.00 81.75 197 HIS A CA 1
ATOM 1487 C C . HIS A 1 197 ? 21.235 9.975 -32.427 1.00 81.75 197 HIS A C 1
ATOM 1489 O O . HIS A 1 197 ? 22.154 10.345 -33.148 1.00 81.75 197 HIS A O 1
ATOM 1495 N N . ARG A 1 198 ? 20.368 9.036 -32.819 1.00 75.62 198 ARG A N 1
ATOM 1496 C CA . ARG A 1 198 ? 20.482 8.315 -34.094 1.00 75.62 198 ARG A CA 1
ATOM 1497 C C . ARG A 1 198 ? 19.940 9.096 -35.286 1.00 75.62 198 ARG A C 1
ATOM 1499 O O . ARG A 1 198 ? 20.390 8.841 -36.390 1.00 75.62 198 ARG A O 1
ATOM 1506 N N . GLN A 1 199 ? 19.010 10.030 -35.085 1.00 73.12 199 GLN A N 1
ATOM 1507 C CA . GLN A 1 199 ? 18.547 10.940 -36.145 1.00 73.12 199 GLN A CA 1
ATOM 1508 C C . GLN A 1 199 ? 19.610 11.973 -36.552 1.00 73.12 199 GLN A C 1
ATOM 1510 O O . GLN A 1 199 ? 19.490 12.586 -37.608 1.00 73.12 199 GLN A O 1
ATOM 1515 N N . GLN A 1 200 ? 20.619 12.190 -35.705 1.00 72.19 200 GLN A N 1
ATOM 1516 C CA . GLN A 1 200 ? 21.707 13.144 -35.932 1.00 72.19 200 GLN A CA 1
ATOM 1517 C C . GLN A 1 200 ? 22.942 12.523 -36.612 1.00 72.19 200 GLN A C 1
ATOM 1519 O O . GLN A 1 200 ? 23.862 13.263 -36.958 1.00 72.19 200 GLN A O 1
ATOM 1524 N N . LEU A 1 201 ? 22.976 11.193 -36.773 1.00 60.94 201 LEU A N 1
ATOM 1525 C CA . LEU A 1 201 ? 24.048 10.423 -37.425 1.00 60.94 201 LEU A CA 1
ATOM 1526 C C . LEU A 1 201 ? 23.678 10.073 -38.871 1.00 60.94 201 LEU A C 1
ATOM 1528 O O . LEU A 1 201 ? 24.612 10.008 -39.701 1.00 60.94 201 LEU A O 1
#

Foldseek 3Di:
DDDDDDDDDDDDPPPPPPPPPPPPDPDDDDDDDDDDDDDDDPPVVVVVVVVVLVVVLVVLVVVLVVLVVQLVVLVVVLVVLVVLLVVLVVVLVVLVVVLVVVVVVVVVVVVCDVVVDDDDPDPPPQPPDPDPVRSVVVCVVVPDDDPVSVVSVVSSVVSVVSSVVSVVVSVVSVVSSVVSVVVSVVSVVVSVVSVVVVVVD

Sequence (201 aa):
MGNPSPRGTEIRTRHVTVLVLLGCVVLSALMIALPAGGAPPSVSEKQRQANAILAQLGALDSDLNRAVESYNGARLHLGQTQRAIRSNTFVLGVARHNLKRSRKNIAERLRTLYMSGDQQSTVEIILGAKSLDDVLSQIDAAQSVTAQDSLIARQAASFRAQVQTRQRSLVADRKKASQLLSEAESRRGEIESSISHRQQL

Secondary structure (DSSP, 8-state):
-----PPPP----SSSGGGSS-SS-TTS---PPPPP-SPPPPHHHHHHHHHHHHHHHHHHHHHHHHHHHHHHHHHHHHHHHHHHHHHHHHHHHHHHHHHHHHHHHHHHHHHHHHHH---SSSGGGSTT-SSHHHHHHHHHHHS---HHHHHHHHHHHHHHHHHHHHHHHHHHHHHHHHHHHHHHHHHHHHHHHHHHHHHT-